Protein AF-A0A969XW16-F1 (afdb_monomer)

Structure (mmCIF, N/CA/C/O backbone):
data_AF-A0A969XW16-F1
#
_entry.id   AF-A0A969XW16-F1
#
loop_
_atom_site.group_PDB
_atom_site.id
_atom_site.type_symbol
_atom_site.label_atom_id
_atom_site.label_alt_id
_atom_site.label_comp_id
_atom_site.label_asym_id
_atom_site.label_entity_id
_atom_site.label_seq_id
_atom_site.pdbx_PDB_ins_code
_atom_site.Cartn_x
_atom_site.Cartn_y
_atom_site.Cartn_z
_atom_site.occupancy
_atom_site.B_iso_or_equiv
_atom_site.auth_seq_id
_atom_site.auth_comp_id
_atom_site.auth_asym_id
_atom_site.auth_atom_id
_atom_site.pdbx_PDB_model_num
ATOM 1 N N . MET A 1 1 ? -3.979 -8.602 1.623 1.00 59.88 1 MET A N 1
ATOM 2 C CA . MET A 1 1 ? -5.378 -8.889 1.253 1.00 59.88 1 MET A CA 1
ATOM 3 C C . MET A 1 1 ? -5.396 -10.094 0.348 1.00 59.88 1 MET A C 1
ATOM 5 O O . MET A 1 1 ? -4.605 -10.148 -0.577 1.00 59.88 1 MET A O 1
ATOM 9 N N . ARG A 1 2 ? -6.265 -11.076 0.564 1.00 63.03 2 ARG A N 1
ATOM 10 C CA . ARG A 1 2 ? -6.333 -12.212 -0.365 1.00 63.03 2 ARG A CA 1
ATOM 11 C C . ARG A 1 2 ? -7.340 -11.895 -1.469 1.00 63.03 2 ARG A C 1
ATOM 13 O O . ARG A 1 2 ? -8.448 -11.460 -1.168 1.00 63.03 2 ARG A O 1
ATOM 20 N N . SER A 1 3 ? -7.005 -12.194 -2.726 1.00 60.75 3 SER A N 1
ATOM 21 C CA . SER A 1 3 ? -7.989 -12.141 -3.821 1.00 60.75 3 SER A CA 1
ATOM 22 C C . SER A 1 3 ? -9.151 -13.111 -3.583 1.00 60.75 3 SER A C 1
ATOM 24 O O . SER A 1 3 ? -10.198 -12.960 -4.189 1.00 60.75 3 SER A O 1
ATOM 26 N N . HIS A 1 4 ? -8.960 -14.141 -2.747 1.00 60.69 4 HIS A N 1
ATOM 27 C CA . HIS A 1 4 ? -10.029 -14.977 -2.193 1.00 60.69 4 HIS A CA 1
ATOM 28 C C . HIS A 1 4 ? -9.790 -15.101 -0.683 1.00 60.69 4 HIS A C 1
ATOM 30 O O . HIS A 1 4 ? -8.766 -15.664 -0.281 1.00 60.69 4 HIS A O 1
ATOM 36 N N . PRO A 1 5 ? -10.670 -14.564 0.168 1.00 67.50 5 PRO A N 1
ATOM 37 C CA . PRO A 1 5 ? -10.445 -14.481 1.607 1.00 67.50 5 PRO A CA 1
ATOM 38 C C . PRO A 1 5 ? -10.870 -15.775 2.326 1.00 67.50 5 PRO A C 1
ATOM 40 O O . PRO A 1 5 ? -11.613 -15.768 3.302 1.00 67.50 5 PRO A O 1
ATOM 43 N N . THR A 1 6 ? -10.375 -16.909 1.826 1.00 70.00 6 THR A N 1
ATOM 44 C CA . THR A 1 6 ? -10.585 -18.251 2.384 1.00 70.00 6 THR A CA 1
ATOM 45 C C . THR A 1 6 ? -9.378 -18.680 3.210 1.00 70.00 6 THR A C 1
ATOM 47 O O . THR A 1 6 ? -8.237 -18.354 2.867 1.00 70.00 6 THR A O 1
ATOM 50 N N . SER A 1 7 ? -9.600 -19.460 4.266 1.00 69.50 7 SER A N 1
ATOM 51 C CA . SER A 1 7 ? -8.556 -19.988 5.148 1.00 69.50 7 SER A CA 1
ATOM 52 C C . SER A 1 7 ? -8.893 -21.413 5.590 1.00 69.50 7 SER A C 1
ATOM 54 O O . SER A 1 7 ? -10.061 -21.730 5.786 1.00 69.50 7 SER A O 1
ATOM 56 N N . ARG A 1 8 ? -7.868 -22.257 5.783 1.00 74.31 8 ARG A N 1
ATOM 57 C CA . ARG A 1 8 ? -8.001 -23.578 6.436 1.00 74.31 8 ARG A CA 1
ATOM 58 C C . ARG A 1 8 ? -8.288 -23.481 7.939 1.00 74.31 8 ARG A C 1
ATOM 60 O O . ARG A 1 8 ? -8.640 -24.469 8.561 1.00 74.31 8 ARG A O 1
ATOM 67 N N . TRP A 1 9 ? -8.062 -22.302 8.507 1.00 71.81 9 TRP A N 1
ATOM 68 C CA . TRP A 1 9 ? -8.322 -21.966 9.900 1.00 71.81 9 TRP A CA 1
ATOM 69 C C . TRP A 1 9 ? -9.561 -21.086 9.944 1.00 71.81 9 TRP A C 1
ATOM 71 O O . TRP A 1 9 ? -9.553 -20.010 9.335 1.00 71.81 9 TRP A O 1
ATOM 81 N N . GLU A 1 10 ? -10.595 -21.553 10.634 1.00 76.88 10 GLU A N 1
ATOM 82 C CA . GLU A 1 10 ? -11.917 -20.927 10.680 1.00 76.88 10 GLU A CA 1
ATOM 83 C C . GLU A 1 10 ? -11.858 -19.477 11.153 1.00 76.88 10 GLU A C 1
ATOM 85 O O . GLU A 1 10 ? -12.411 -18.599 10.501 1.00 76.88 10 GLU A O 1
ATOM 90 N N . GLN A 1 11 ? -11.066 -19.195 12.187 1.00 72.75 11 GLN A N 1
ATOM 91 C CA . GLN A 1 11 ? -10.881 -17.853 12.744 1.00 72.75 11 GLN A CA 1
ATOM 92 C C . GLN A 1 11 ? -10.305 -16.813 11.768 1.00 72.75 11 GLN A C 1
ATOM 94 O O . GLN A 1 11 ? -10.309 -15.623 12.060 1.00 72.75 11 GLN A O 1
ATOM 99 N N . PHE A 1 12 ? -9.775 -17.246 10.620 1.00 73.00 12 PHE A N 1
ATOM 100 C CA . PHE A 1 12 ? -9.233 -16.362 9.584 1.00 73.00 12 PHE A CA 1
ATOM 101 C C . PHE A 1 12 ? -10.028 -16.424 8.273 1.00 73.00 12 PHE A C 1
ATOM 103 O O . PHE A 1 12 ? -9.541 -15.943 7.243 1.00 73.00 12 PHE A O 1
ATOM 110 N N . ARG A 1 13 ? -11.209 -17.056 8.267 1.00 76.62 13 ARG A N 1
ATOM 111 C CA . ARG A 1 13 ? -12.130 -16.995 7.127 1.00 76.62 13 ARG A CA 1
ATOM 112 C C . ARG A 1 13 ? -12.883 -15.663 7.158 1.00 76.62 13 ARG A C 1
ATOM 114 O O . ARG A 1 13 ? -13.141 -15.115 8.227 1.00 76.62 13 ARG A O 1
ATOM 121 N N . ARG A 1 14 ? -13.189 -15.126 5.975 1.00 74.94 14 ARG A N 1
ATOM 122 C CA . ARG A 1 14 ? -13.872 -13.833 5.812 1.00 74.94 14 ARG A CA 1
ATOM 123 C C . ARG A 1 14 ? -15.138 -13.716 6.652 1.00 74.94 14 ARG A C 1
ATOM 125 O O . ARG A 1 14 ? -15.289 -12.732 7.355 1.00 74.94 14 ARG A O 1
ATOM 132 N N . ASP A 1 15 ? -15.999 -14.716 6.566 1.00 78.69 15 ASP A N 1
ATOM 133 C CA . ASP A 1 15 ? -17.282 -14.806 7.256 1.00 78.69 15 ASP A CA 1
ATOM 134 C C . ASP A 1 15 ? -17.137 -14.654 8.776 1.00 78.69 15 ASP A C 1
ATOM 136 O O . ASP A 1 15 ? -17.936 -13.967 9.399 1.00 78.69 15 ASP A O 1
ATOM 140 N N . HIS A 1 16 ? -16.076 -15.201 9.375 1.00 80.81 16 HIS A N 1
ATOM 141 C CA . HIS A 1 16 ? -15.809 -15.026 10.806 1.00 80.81 16 HIS A CA 1
ATOM 142 C C . HIS A 1 16 ? -15.182 -13.662 11.121 1.00 80.81 16 HIS A C 1
ATOM 144 O O . HIS A 1 16 ? -15.531 -13.030 12.114 1.00 80.81 16 HIS A O 1
ATOM 150 N N . LEU A 1 17 ? -14.275 -13.175 10.268 1.00 77.69 17 LEU A N 1
ATOM 151 C CA . LEU A 1 17 ? -13.641 -11.866 10.453 1.00 77.69 17 LEU A CA 1
ATOM 152 C C . LEU A 1 17 ? -14.642 -10.707 10.319 1.00 77.69 17 LEU A C 1
ATOM 154 O O . LEU A 1 17 ? -14.531 -9.734 11.061 1.00 77.69 17 LEU A O 1
ATOM 158 N N . GLU A 1 18 ? -15.622 -10.821 9.419 1.00 78.88 18 GLU A N 1
ATOM 159 C CA . GLU A 1 18 ? -16.720 -9.857 9.255 1.00 78.88 18 GLU A CA 1
ATOM 160 C C . GLU A 1 18 ? -17.627 -9.776 10.489 1.00 78.88 18 GLU A C 1
ATOM 162 O O . GLU A 1 18 ? -18.226 -8.731 10.724 1.00 78.88 18 GLU A O 1
ATOM 167 N N . LEU A 1 19 ? -17.696 -10.842 11.292 1.00 80.62 19 LEU A N 1
ATOM 168 C CA . LEU A 1 19 ? -18.473 -10.880 12.530 1.00 80.62 19 LEU A CA 1
ATOM 169 C C . LEU A 1 19 ? -17.662 -10.388 13.737 1.00 80.62 19 LEU A C 1
ATOM 171 O O . LEU A 1 19 ? -18.124 -9.524 14.474 1.00 80.62 19 LEU A O 1
ATOM 175 N N . TRP A 1 20 ? -16.446 -10.904 13.936 1.00 81.81 20 TRP A N 1
ATOM 176 C CA . TRP A 1 20 ? -15.702 -10.703 15.189 1.00 81.81 20 TRP A CA 1
ATOM 177 C C . TRP A 1 20 ? -14.888 -9.409 15.246 1.00 81.81 20 TRP A C 1
ATOM 179 O O . TRP A 1 20 ? -14.678 -8.860 16.326 1.00 81.81 20 TRP A O 1
ATOM 189 N N . LEU A 1 21 ? -14.389 -8.907 14.111 1.00 75.88 21 LEU A N 1
ATOM 190 C CA . LEU A 1 21 ? -13.594 -7.674 14.123 1.00 75.88 21 LEU A CA 1
ATOM 191 C C . LEU A 1 21 ? -14.426 -6.448 14.539 1.00 75.88 21 LEU A C 1
ATOM 193 O O . LEU A 1 21 ? -13.928 -5.681 15.370 1.00 75.88 21 LEU A O 1
ATOM 197 N N . PRO A 1 22 ? -15.684 -6.279 14.079 1.00 79.62 22 PRO A N 1
ATOM 198 C CA . PRO A 1 22 ? -16.543 -5.207 14.575 1.00 79.62 22 PRO A CA 1
ATOM 199 C C . PRO A 1 22 ? -16.774 -5.251 16.090 1.00 79.62 22 PRO A C 1
ATOM 201 O O . PRO A 1 22 ? -16.782 -4.194 16.719 1.00 79.62 22 PRO A O 1
ATOM 204 N N . GLU A 1 23 ? -16.887 -6.441 16.695 1.00 81.94 23 GLU A N 1
ATOM 205 C CA . GLU A 1 23 ? -17.002 -6.597 18.158 1.00 81.94 23 GLU A CA 1
ATOM 206 C C . GLU A 1 23 ? -15.758 -6.076 18.896 1.00 81.94 23 GLU A C 1
ATOM 208 O O . GLU A 1 23 ? -15.859 -5.537 19.996 1.00 81.94 23 GLU A O 1
ATOM 213 N N . ALA A 1 24 ? -14.586 -6.174 18.266 1.00 77.31 24 ALA A N 1
ATOM 214 C CA . ALA A 1 24 ? -13.326 -5.630 18.768 1.00 77.31 24 ALA A CA 1
ATOM 215 C C . ALA A 1 24 ? -13.081 -4.159 18.364 1.00 77.31 24 ALA A C 1
ATOM 217 O O . ALA A 1 24 ? -11.995 -3.629 18.610 1.00 77.31 24 ALA A O 1
ATOM 218 N N . GLY A 1 25 ? -14.053 -3.493 17.727 1.00 78.69 25 GLY A N 1
ATOM 219 C CA . GLY A 1 25 ? -13.925 -2.112 17.252 1.00 78.69 25 GLY A CA 1
ATOM 220 C C . GLY A 1 25 ? -13.030 -1.945 16.017 1.00 78.69 25 GLY A C 1
ATOM 221 O O . GLY A 1 25 ? -12.592 -0.830 15.729 1.00 78.69 25 GLY A O 1
ATOM 222 N N . VAL A 1 26 ? -12.749 -3.029 15.287 1.00 75.12 26 VAL A N 1
ATOM 223 C CA . VAL A 1 26 ? -11.922 -3.034 14.073 1.00 75.12 26 VAL A CA 1
ATOM 224 C C . VAL A 1 26 ? -12.809 -3.280 12.856 1.00 75.12 26 VAL A C 1
ATOM 226 O O . VAL A 1 26 ? -13.526 -4.273 12.781 1.00 75.12 26 VAL A O 1
ATOM 229 N N . GLU A 1 27 ? -12.755 -2.400 11.858 1.00 75.62 27 GLU A N 1
ATOM 230 C CA . GLU A 1 27 ? -13.496 -2.632 10.617 1.00 75.62 27 GLU A CA 1
ATOM 231 C C . GLU A 1 27 ? -12.761 -3.636 9.720 1.00 75.62 27 GLU A C 1
ATOM 233 O O . GLU A 1 27 ? -11.568 -3.488 9.435 1.00 75.62 27 GLU A O 1
ATOM 238 N N . TYR A 1 28 ? -13.489 -4.657 9.259 1.00 73.81 28 TYR A N 1
ATOM 239 C CA . TYR A 1 28 ? -13.007 -5.571 8.232 1.00 73.81 28 TYR A CA 1
ATOM 240 C C . TYR A 1 28 ? -13.326 -5.030 6.840 1.00 73.81 28 TYR A C 1
ATOM 242 O O . TYR A 1 28 ? -14.479 -4.763 6.515 1.00 73.81 28 TYR A O 1
ATOM 250 N N . VAL A 1 29 ? -12.302 -4.932 5.992 1.00 74.31 29 VAL A N 1
ATOM 251 C CA . VAL A 1 29 ? -12.425 -4.416 4.625 1.00 74.31 29 VAL A CA 1
ATOM 252 C C . VAL A 1 29 ? -11.809 -5.412 3.660 1.00 74.31 29 VAL A C 1
ATOM 254 O O . VAL A 1 29 ? -10.611 -5.710 3.723 1.00 74.31 29 VAL A O 1
ATOM 257 N N . TRP A 1 30 ? -12.617 -5.911 2.728 1.00 75.12 30 TRP A N 1
ATOM 258 C CA . TRP A 1 30 ? -12.134 -6.749 1.639 1.00 75.12 30 TRP A CA 1
ATOM 259 C C . TRP A 1 30 ? -11.997 -5.931 0.352 1.00 75.12 30 TRP A C 1
ATOM 261 O O . TRP A 1 30 ? -12.986 -5.671 -0.322 1.00 75.12 30 TRP A O 1
ATOM 271 N N . ALA A 1 31 ? -10.765 -5.561 -0.013 1.00 77.31 31 ALA A N 1
ATOM 272 C CA . ALA A 1 31 ? -10.464 -4.900 -1.286 1.00 77.31 31 ALA A CA 1
ATOM 273 C C . ALA A 1 31 ? -9.736 -5.872 -2.245 1.00 77.31 31 ALA A C 1
ATOM 275 O O . ALA A 1 31 ? -8.503 -5.959 -2.253 1.00 77.31 31 ALA A O 1
ATOM 276 N N . PRO A 1 32 ? -10.466 -6.649 -3.068 1.00 73.56 32 PRO A N 1
ATOM 277 C CA . PRO A 1 32 ? -9.868 -7.639 -3.969 1.00 73.56 32 PRO A CA 1
ATOM 278 C C . PRO A 1 32 ? -8.904 -7.023 -4.992 1.00 73.56 32 PRO A C 1
ATOM 280 O O . PRO A 1 32 ? -7.965 -7.702 -5.411 1.00 73.56 32 PRO A O 1
ATOM 283 N N . ALA A 1 33 ? -9.086 -5.743 -5.332 1.00 80.00 33 ALA A N 1
ATOM 284 C CA . ALA A 1 33 ? -8.200 -4.973 -6.203 1.00 80.00 33 ALA A CA 1
ATOM 285 C C . ALA A 1 33 ? -6.784 -4.784 -5.627 1.00 80.00 33 ALA A C 1
ATOM 287 O O . ALA A 1 33 ? -5.837 -4.626 -6.388 1.00 80.00 33 ALA A O 1
ATOM 288 N N . LEU A 1 34 ? -6.604 -4.888 -4.305 1.00 83.56 34 LEU A N 1
ATOM 289 C CA . LEU A 1 34 ? -5.284 -4.902 -3.657 1.00 83.56 34 LEU A CA 1
ATOM 290 C C . LEU A 1 34 ? -4.699 -6.327 -3.553 1.00 83.56 34 LEU A C 1
ATOM 292 O O . LEU A 1 34 ? -3.601 -6.542 -3.035 1.00 83.56 34 LEU A O 1
ATOM 296 N N . GLY A 1 35 ? -5.438 -7.335 -4.018 1.00 77.44 35 GLY A N 1
ATOM 297 C CA . GLY A 1 35 ? -5.034 -8.736 -4.053 1.00 77.44 35 GLY A CA 1
ATOM 298 C C . GLY A 1 35 ? -3.910 -9.029 -5.054 1.00 77.44 35 GLY A C 1
ATOM 299 O O . GLY A 1 35 ? -3.639 -8.251 -5.957 1.00 77.44 35 GLY A O 1
ATOM 300 N N . GLY A 1 36 ? -3.250 -10.181 -4.895 1.00 64.38 36 GLY A N 1
ATOM 301 C CA . GLY A 1 36 ? -2.107 -10.589 -5.729 1.00 64.38 36 GLY A CA 1
ATOM 302 C C . GLY A 1 36 ? -2.381 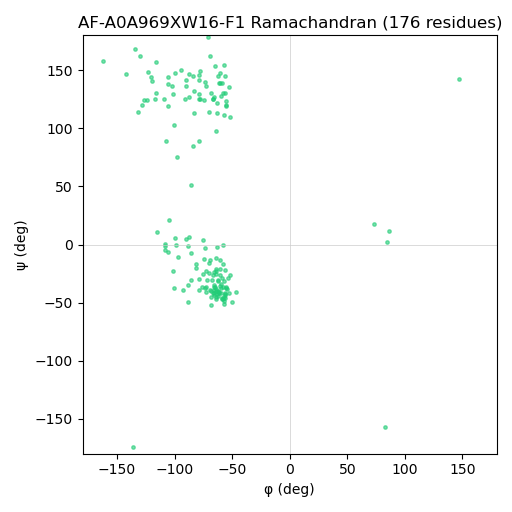-11.689 -6.763 1.00 64.38 36 GLY A C 1
ATOM 303 O O . GLY A 1 36 ? -1.491 -11.999 -7.549 1.00 64.38 36 GLY A O 1
ATOM 304 N N . ARG A 1 37 ? -3.569 -12.320 -6.797 1.00 52.69 37 ARG A N 1
ATOM 305 C CA . ARG A 1 37 ? -3.856 -13.337 -7.828 1.00 52.69 37 ARG A CA 1
ATOM 306 C C . ARG A 1 37 ? -4.308 -12.677 -9.123 1.00 52.69 37 ARG A C 1
ATOM 308 O O . ARG A 1 37 ? -5.423 -12.168 -9.192 1.00 52.69 37 ARG A O 1
ATOM 315 N N . ARG A 1 38 ? -3.485 -12.804 -10.163 1.00 53.78 38 ARG A N 1
ATOM 316 C CA . ARG A 1 38 ? -3.893 -12.601 -11.557 1.00 53.78 38 ARG A CA 1
ATOM 317 C C . ARG A 1 38 ? -4.004 -13.949 -12.269 1.00 53.78 38 ARG A C 1
ATOM 319 O O . ARG A 1 38 ? -3.216 -14.858 -12.010 1.00 53.78 38 ARG A O 1
ATOM 326 N N . ARG A 1 39 ? -4.978 -14.075 -13.177 1.00 43.81 39 ARG A N 1
ATOM 327 C CA . ARG A 1 39 ? -4.874 -15.035 -14.283 1.00 43.81 39 ARG A CA 1
ATOM 328 C C . ARG A 1 39 ? -3.792 -14.461 -15.190 1.00 43.81 39 ARG A C 1
ATOM 330 O O . ARG A 1 39 ? -3.977 -13.367 -15.707 1.00 43.81 39 ARG A O 1
ATOM 337 N N . LEU A 1 40 ? -2.657 -15.138 -15.326 1.00 36.84 40 LEU A N 1
ATOM 338 C CA . LEU A 1 40 ? -1.768 -14.818 -16.438 1.00 36.84 40 LEU A CA 1
ATOM 339 C C . LEU A 1 40 ? -2.559 -15.080 -17.731 1.00 36.84 40 LEU A C 1
ATOM 341 O O . LEU A 1 40 ? -3.290 -16.080 -17.771 1.00 36.84 40 LEU A O 1
ATOM 345 N N . PRO A 1 41 ? -2.463 -14.220 -18.761 1.00 37.34 41 PRO A N 1
ATOM 346 C CA . PRO A 1 41 ? -2.926 -14.608 -20.084 1.00 37.34 41 PRO A CA 1
ATOM 347 C C . PRO A 1 41 ? -2.256 -15.938 -20.441 1.00 37.34 41 PRO A C 1
ATOM 349 O O . PRO A 1 41 ? -1.077 -16.149 -20.149 1.00 37.34 41 PRO A O 1
ATOM 352 N N . TRP A 1 42 ? -3.033 -16.873 -20.986 1.00 35.94 42 TRP A N 1
ATOM 353 C CA . TRP A 1 42 ? -2.505 -18.166 -21.406 1.00 35.94 42 TRP A CA 1
ATOM 354 C C . TRP A 1 42 ? -1.355 -17.926 -22.391 1.00 35.94 42 TRP A C 1
ATOM 356 O O . TRP A 1 42 ? -1.548 -17.296 -23.428 1.00 35.94 42 TRP A O 1
ATOM 366 N N . THR A 1 43 ? -0.159 -18.405 -22.051 1.00 45.31 43 THR A N 1
ATOM 367 C CA . THR A 1 43 ? 0.989 -18.450 -22.956 1.00 45.31 43 THR A CA 1
ATOM 368 C C . THR A 1 43 ? 1.438 -19.903 -23.113 1.00 45.31 43 THR A C 1
ATOM 370 O O . THR A 1 43 ? 1.398 -20.657 -22.135 1.00 45.31 43 THR A O 1
ATOM 373 N N . PRO A 1 44 ? 1.907 -20.319 -24.307 1.00 41.81 44 PRO A N 1
ATOM 374 C CA . PRO A 1 44 ? 2.408 -21.678 -24.536 1.00 41.81 44 PRO A CA 1
ATOM 375 C C . PRO A 1 44 ? 3.553 -22.094 -23.595 1.00 41.81 44 PRO A C 1
ATOM 377 O O . PRO A 1 44 ? 3.774 -23.279 -23.386 1.00 41.81 44 PRO A O 1
ATOM 380 N N . ALA A 1 45 ? 4.263 -21.124 -23.009 1.00 48.22 45 ALA A N 1
ATOM 381 C CA . ALA A 1 45 ? 5.373 -21.336 -22.080 1.00 48.22 45 ALA A CA 1
ATOM 382 C C . ALA A 1 45 ? 4.951 -21.415 -20.594 1.00 48.22 45 ALA A C 1
ATOM 384 O O . ALA A 1 45 ? 5.811 -21.472 -19.717 1.00 48.22 45 ALA A O 1
ATOM 385 N N . SER A 1 46 ? 3.651 -21.384 -20.273 1.00 41.38 46 SER A N 1
ATOM 386 C CA . SER A 1 46 ? 3.194 -21.399 -18.879 1.00 41.38 46 SER A CA 1
ATOM 387 C C . SER A 1 46 ? 3.377 -22.783 -18.226 1.00 41.38 46 SER A C 1
ATOM 389 O O . SER A 1 46 ? 2.969 -23.788 -18.812 1.00 41.38 46 SER A O 1
ATOM 391 N N . PRO A 1 47 ? 3.872 -22.867 -16.973 1.00 43.84 47 PRO A N 1
ATOM 392 C CA . PRO A 1 47 ? 4.087 -24.133 -16.256 1.00 43.84 47 PRO A CA 1
ATOM 393 C C . PRO A 1 47 ? 2.808 -24.953 -15.975 1.00 43.84 47 PRO A C 1
ATOM 395 O O . PRO A 1 47 ? 2.891 -26.050 -15.430 1.00 43.84 47 PRO A O 1
ATOM 398 N N . ARG A 1 48 ? 1.622 -24.449 -16.347 1.00 45.03 48 ARG A N 1
ATOM 399 C CA . ARG A 1 48 ? 0.314 -25.125 -16.231 1.00 45.03 48 ARG A CA 1
ATOM 400 C C . ARG A 1 48 ? -0.233 -25.654 -17.563 1.00 45.03 48 ARG A C 1
ATOM 402 O O . ARG A 1 48 ? -1.434 -25.877 -17.671 1.00 45.03 48 ARG A O 1
ATOM 409 N N . ALA A 1 49 ? 0.611 -25.864 -18.573 1.00 44.59 49 ALA A N 1
ATOM 410 C CA . ALA A 1 49 ? 0.208 -26.323 -19.911 1.00 44.59 49 ALA A CA 1
ATOM 411 C C . ALA A 1 49 ? -0.550 -27.6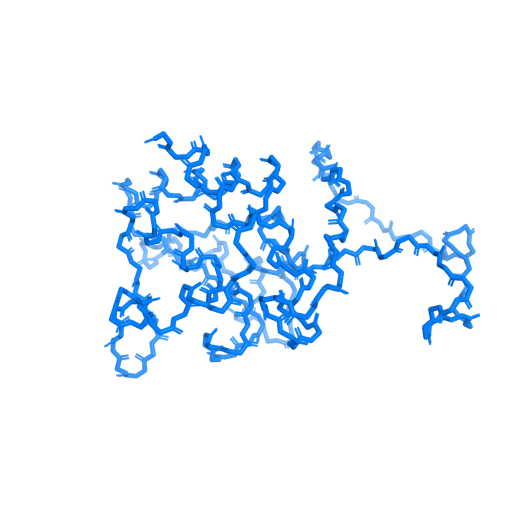79 -19.966 1.00 44.59 49 ALA A C 1
ATOM 413 O O . ALA A 1 49 ? -0.936 -28.103 -21.050 1.00 44.59 49 ALA A O 1
ATOM 414 N N . GLY A 1 50 ? -0.788 -28.345 -18.827 1.00 40.38 50 GLY A N 1
ATOM 415 C CA . GLY A 1 50 ? -1.594 -29.566 -18.704 1.00 40.38 50 GLY A CA 1
ATOM 416 C C . GLY A 1 50 ? -2.959 -29.414 -18.012 1.00 40.38 50 GLY A C 1
ATOM 417 O O . GLY A 1 50 ? -3.667 -30.411 -17.904 1.00 40.38 50 GLY A O 1
ATOM 418 N N . ASP A 1 51 ? -3.348 -28.223 -17.536 1.00 46.09 51 ASP A N 1
ATOM 419 C CA . ASP A 1 51 ? -4.675 -28.021 -16.925 1.00 46.09 51 ASP A CA 1
ATOM 420 C C . ASP A 1 51 ? -5.769 -27.873 -18.014 1.00 46.09 51 ASP A C 1
ATOM 422 O O . ASP A 1 51 ? -5.537 -27.199 -19.024 1.00 46.09 51 ASP A O 1
ATOM 426 N N . PRO A 1 52 ? -6.982 -28.437 -17.819 1.00 42.91 52 PRO A N 1
ATOM 427 C CA . PRO A 1 52 ? -8.080 -28.328 -18.782 1.00 42.91 52 PRO A CA 1
ATOM 428 C C . PRO A 1 52 ? -8.494 -26.868 -19.022 1.00 42.91 52 PRO A C 1
ATOM 430 O O . PRO A 1 52 ? -8.426 -26.014 -18.122 1.00 42.91 52 PRO A O 1
ATOM 433 N N . ARG A 1 53 ? -8.936 -26.568 -20.252 1.00 45.75 53 ARG A N 1
ATOM 434 C CA . ARG A 1 53 ? -9.295 -25.209 -20.686 1.00 45.75 53 ARG A CA 1
ATOM 435 C C . ARG A 1 53 ? -10.383 -24.615 -19.783 1.00 45.75 53 ARG A C 1
ATOM 437 O O . ARG A 1 53 ? -11.201 -25.342 -19.227 1.00 45.75 53 ARG A O 1
ATOM 444 N N . PRO A 1 54 ? -10.480 -23.277 -19.660 1.00 45.34 54 PRO A N 1
ATOM 445 C CA . PRO A 1 54 ? -11.561 -22.639 -18.908 1.00 45.34 54 PRO A CA 1
ATOM 446 C C . PRO A 1 54 ? -12.972 -23.069 -19.331 1.00 45.34 54 PRO A C 1
ATOM 448 O O . PRO A 1 54 ? -13.857 -23.081 -18.484 1.00 45.34 54 PRO A O 1
ATOM 451 N N . SER A 1 55 ? -13.154 -23.446 -20.600 1.00 46.03 55 SER A N 1
ATOM 452 C CA . SER A 1 55 ? -14.395 -23.996 -21.157 1.00 46.03 55 SER A CA 1
ATOM 453 C C . SER A 1 55 ? -14.688 -25.446 -20.751 1.00 46.03 55 SER A C 1
ATOM 455 O O . SER A 1 55 ? -15.785 -25.927 -20.998 1.00 46.03 55 SER A O 1
ATOM 457 N N . GLU A 1 56 ? -13.718 -26.152 -20.166 1.00 43.12 56 GLU A N 1
ATOM 458 C CA . GLU A 1 56 ? -13.762 -27.589 -19.855 1.00 43.12 56 GLU A CA 1
ATOM 459 C C . GLU A 1 56 ? -13.897 -27.859 -18.341 1.00 43.12 56 GLU A C 1
ATOM 461 O O . GLU A 1 56 ? -13.946 -29.012 -17.918 1.00 43.12 56 GLU A O 1
ATOM 466 N N . ARG A 1 57 ? -13.970 -26.814 -17.500 1.00 47.94 57 ARG A N 1
ATOM 467 C CA . ARG A 1 57 ? -14.165 -26.960 -16.047 1.00 47.94 57 ARG A CA 1
ATOM 468 C C . ARG A 1 57 ? -15.652 -26.972 -15.675 1.00 47.94 57 ARG A C 1
ATOM 470 O O . ARG A 1 57 ? -16.406 -26.167 -16.222 1.00 47.94 57 ARG A O 1
ATOM 477 N N . PRO A 1 58 ? -16.077 -27.806 -14.706 1.00 34.53 58 PRO A N 1
ATOM 478 C CA . PRO A 1 58 ? -17.433 -27.740 -14.173 1.00 34.53 58 PRO A CA 1
ATOM 479 C C . PRO A 1 58 ? -17.688 -26.371 -13.519 1.00 34.53 58 PRO A C 1
ATOM 481 O O . PRO A 1 58 ? -16.809 -25.811 -12.863 1.00 34.53 58 PRO A O 1
ATOM 484 N N . ALA A 1 59 ? -18.881 -25.816 -13.738 1.00 34.31 59 ALA A N 1
ATOM 485 C CA . ALA A 1 59 ? -19.271 -24.499 -13.243 1.00 34.31 59 ALA A CA 1
ATOM 486 C C . ALA A 1 59 ? -19.380 -24.482 -11.705 1.00 34.31 59 ALA A C 1
ATOM 488 O O . ALA A 1 59 ? -20.117 -25.277 -11.125 1.00 34.31 59 ALA A O 1
ATOM 489 N N . GLU A 1 60 ? -18.672 -23.560 -11.046 1.00 31.88 60 GLU A N 1
ATOM 490 C CA . GLU A 1 60 ? -18.857 -23.255 -9.620 1.00 31.88 60 GLU A CA 1
ATOM 491 C C . GLU A 1 60 ? -20.105 -22.367 -9.410 1.00 31.88 60 GLU A C 1
ATOM 493 O O . GLU A 1 60 ? -20.431 -21.559 -10.290 1.00 31.88 60 GLU A O 1
ATOM 498 N N . PRO A 1 61 ? -20.809 -22.461 -8.262 1.00 31.02 61 PRO A N 1
ATOM 499 C CA . PRO A 1 61 ? -21.956 -21.604 -7.984 1.00 31.02 61 PRO A CA 1
ATOM 500 C C . PRO A 1 61 ? -21.514 -20.144 -7.822 1.00 31.02 61 PRO A C 1
ATOM 502 O O . PRO A 1 61 ? -20.648 -19.818 -7.011 1.00 31.02 61 PRO A O 1
ATOM 505 N N . GLN A 1 62 ? -22.129 -19.263 -8.609 1.00 32.66 62 GLN A N 1
ATOM 506 C CA . GLN A 1 62 ? -21.843 -17.831 -8.647 1.00 32.66 62 GLN A CA 1
ATOM 507 C C . GLN A 1 62 ? -22.414 -17.128 -7.404 1.00 32.66 62 GLN A C 1
ATOM 509 O O . GLN A 1 62 ? -23.618 -17.185 -7.161 1.00 32.66 62 GLN A O 1
ATOM 514 N N . ALA A 1 63 ? -21.565 -16.422 -6.650 1.00 27.31 63 ALA A N 1
ATOM 515 C CA . ALA A 1 63 ? -21.982 -15.453 -5.634 1.00 27.31 63 ALA A CA 1
ATOM 516 C C . ALA A 1 63 ? -21.739 -14.011 -6.133 1.00 27.31 63 ALA A C 1
ATOM 518 O O . ALA A 1 63 ? -20.723 -13.725 -6.763 1.00 27.31 63 ALA A O 1
ATOM 519 N N . LEU A 1 64 ? -22.724 -13.150 -5.857 1.00 29.86 64 LEU A N 1
ATOM 520 C CA . LEU A 1 64 ? -23.041 -11.833 -6.433 1.00 29.86 64 LEU A CA 1
ATOM 521 C C . LEU A 1 64 ? -22.022 -10.686 -6.209 1.00 29.86 64 LEU A C 1
ATOM 523 O O . LEU A 1 64 ? -21.382 -10.604 -5.164 1.00 29.86 64 LEU A O 1
ATOM 527 N N . GLY A 1 65 ? -22.028 -9.712 -7.139 1.00 26.06 65 GLY A N 1
ATOM 528 C CA . GLY A 1 65 ? -21.549 -8.319 -6.979 1.00 26.06 65 GLY A CA 1
ATOM 529 C C . GLY A 1 65 ? -20.937 -7.733 -8.269 1.00 26.06 65 GLY A C 1
ATOM 530 O O . GLY A 1 65 ? -20.295 -8.493 -8.991 1.00 26.06 65 GLY A O 1
ATOM 531 N N . PRO A 1 66 ? -21.128 -6.434 -8.615 1.00 32.78 66 PRO A N 1
ATOM 532 C CA . PRO A 1 66 ? -20.741 -5.900 -9.921 1.00 32.78 66 PRO A CA 1
ATOM 533 C C . PRO A 1 66 ? -19.225 -6.001 -10.101 1.00 32.78 66 PRO A C 1
ATOM 535 O O . PRO A 1 66 ? -18.436 -5.504 -9.298 1.00 32.78 66 PRO A O 1
ATOM 538 N N . GLY A 1 67 ? -18.838 -6.708 -11.159 1.00 36.28 67 GLY A N 1
ATOM 539 C CA . GLY A 1 67 ? -17.456 -6.989 -11.487 1.00 36.28 67 GLY A CA 1
ATOM 540 C C . GLY A 1 67 ? -16.677 -5.717 -11.789 1.00 36.28 67 GLY A C 1
ATOM 541 O O . GLY A 1 67 ? -16.843 -5.115 -12.843 1.00 36.28 67 GLY A O 1
ATOM 542 N N . VAL A 1 68 ? -15.727 -5.394 -10.918 1.00 34.59 68 VAL A N 1
ATOM 543 C CA . VAL A 1 68 ? -14.455 -4.839 -11.378 1.00 34.59 68 VAL A CA 1
ATOM 544 C C . VAL A 1 68 ? -13.591 -6.036 -11.756 1.00 34.59 68 VAL A C 1
ATOM 546 O O . VAL A 1 68 ? -12.814 -6.565 -10.961 1.00 34.59 68 VAL A O 1
ATOM 549 N N . THR A 1 69 ? -13.755 -6.517 -12.988 1.00 33.66 69 THR A N 1
ATOM 550 C CA . THR A 1 69 ? -12.660 -7.218 -13.656 1.00 33.66 69 THR A CA 1
ATOM 551 C C . THR A 1 69 ? -11.563 -6.179 -13.834 1.00 33.66 69 THR A C 1
ATOM 553 O O . THR A 1 69 ? -11.657 -5.333 -14.718 1.00 33.66 69 THR A O 1
ATOM 556 N N . SER A 1 70 ? -10.584 -6.170 -12.928 1.00 37.94 70 SER A N 1
ATOM 557 C CA . SER A 1 70 ? -9.447 -5.256 -13.019 1.00 37.94 70 SER A CA 1
ATOM 558 C C . SER A 1 70 ? -8.798 -5.456 -14.393 1.00 37.94 70 SER A C 1
ATOM 560 O O . SER A 1 70 ? -8.387 -6.589 -14.673 1.00 37.94 70 SER A O 1
ATOM 562 N N . PRO A 1 71 ? -8.741 -4.426 -15.258 1.00 40.22 71 PRO A N 1
ATOM 563 C CA . PRO A 1 71 ? -8.070 -4.560 -16.533 1.00 40.22 71 PRO A CA 1
ATOM 564 C C . PRO A 1 71 ? -6.595 -4.849 -16.257 1.00 40.22 71 PRO A C 1
ATOM 566 O O . PRO A 1 71 ? -6.024 -4.449 -15.238 1.00 40.22 71 PRO A O 1
ATOM 569 N N . GLU A 1 72 ? -6.044 -5.671 -17.130 1.00 48.97 72 GLU A N 1
ATOM 570 C CA . GLU A 1 72 ? -4.759 -6.338 -17.029 1.00 48.97 72 GLU A CA 1
ATOM 571 C C . GLU A 1 72 ? -3.642 -5.337 -16.713 1.00 48.97 72 GLU A C 1
ATOM 573 O O . GLU A 1 72 ? -3.259 -4.529 -17.555 1.00 48.97 72 GLU A O 1
ATOM 578 N N . ALA A 1 73 ? -3.087 -5.392 -15.498 1.00 47.81 73 ALA A N 1
ATOM 579 C CA . ALA A 1 73 ? -1.803 -4.758 -15.235 1.00 47.81 73 ALA A CA 1
ATOM 580 C C . ALA A 1 73 ? -0.792 -5.364 -16.216 1.00 47.81 73 ALA A C 1
ATOM 582 O O . ALA A 1 73 ? -0.485 -6.560 -16.124 1.00 47.81 73 ALA A O 1
ATOM 583 N N . ARG A 1 74 ? -0.315 -4.564 -17.179 1.00 53.19 74 ARG A N 1
ATOM 584 C CA . ARG A 1 74 ? 0.763 -4.991 -18.072 1.00 53.19 74 ARG A CA 1
ATOM 585 C C . ARG A 1 74 ? 1.949 -5.391 -17.195 1.00 53.19 74 ARG A C 1
ATOM 587 O O . ARG A 1 74 ? 2.315 -4.612 -16.314 1.00 53.19 74 ARG A O 1
ATOM 594 N N . PRO A 1 75 ? 2.559 -6.571 -17.404 1.00 61.88 75 PRO A N 1
ATOM 595 C CA . PRO A 1 75 ? 3.907 -6.764 -16.900 1.00 61.88 75 PRO A CA 1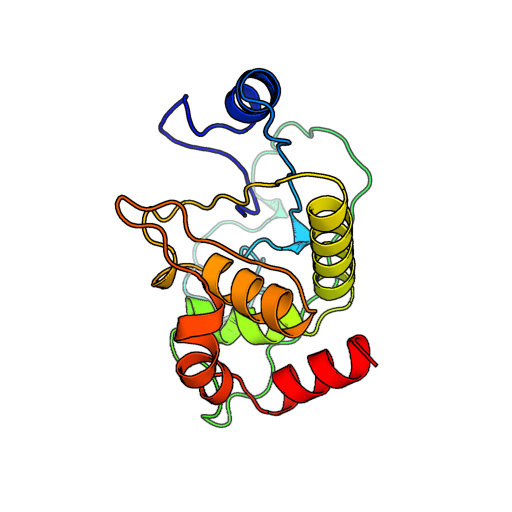
ATOM 596 C C . PRO A 1 75 ? 4.754 -5.630 -17.489 1.00 61.88 75 PRO A C 1
ATOM 598 O O . PRO A 1 75 ? 4.721 -5.401 -18.702 1.00 61.88 75 PRO A O 1
ATOM 601 N N . GLY A 1 76 ? 5.404 -4.851 -16.626 1.00 66.00 76 GLY A N 1
ATOM 602 C CA . GLY A 1 76 ? 6.370 -3.866 -17.090 1.00 66.00 76 GLY A CA 1
ATOM 603 C C . GLY A 1 76 ? 7.632 -4.552 -17.619 1.00 66.00 76 GLY A C 1
ATOM 604 O O . GLY A 1 76 ? 7.696 -5.787 -17.634 1.00 66.00 76 GLY A O 1
ATOM 605 N N . PRO A 1 77 ? 8.601 -3.773 -18.115 1.00 73.44 77 PRO A N 1
ATOM 606 C CA . PRO A 1 77 ? 9.836 -4.314 -18.666 1.00 73.44 77 PRO A CA 1
ATOM 607 C C . PRO A 1 77 ? 10.572 -5.198 -17.649 1.00 73.44 77 PRO A C 1
ATOM 609 O O . PRO A 1 77 ? 10.536 -4.954 -16.444 1.00 73.44 77 PRO A O 1
ATOM 612 N N . ASP A 1 78 ? 11.217 -6.245 -18.161 1.00 73.38 78 ASP A N 1
ATOM 613 C CA . ASP A 1 78 ? 12.221 -7.023 -17.434 1.00 73.38 78 ASP A CA 1
ATOM 614 C C . ASP A 1 78 ? 13.601 -6.511 -17.861 1.00 73.38 78 ASP A C 1
ATOM 616 O O . ASP A 1 78 ? 14.270 -7.086 -18.720 1.00 73.38 78 ASP A O 1
ATOM 620 N N . ASP A 1 79 ? 13.959 -5.337 -17.348 1.00 80.12 79 ASP A N 1
ATOM 621 C CA . ASP A 1 79 ? 15.234 -4.650 -17.588 1.00 80.12 79 ASP A CA 1
ATOM 622 C C . ASP A 1 79 ? 16.240 -4.851 -16.442 1.00 80.12 79 ASP A C 1
ATOM 624 O O . ASP A 1 79 ? 17.345 -4.307 -16.461 1.00 80.12 79 ASP A O 1
ATOM 628 N N . GLY A 1 80 ? 15.885 -5.687 -15.462 1.00 78.06 80 GLY A N 1
ATOM 629 C CA . GLY A 1 80 ? 16.691 -5.964 -14.278 1.00 78.06 80 GLY A CA 1
ATOM 630 C C . GLY A 1 80 ? 16.518 -4.954 -13.141 1.00 78.06 80 GLY A C 1
ATOM 631 O O . GLY A 1 80 ? 17.171 -5.122 -12.104 1.00 78.06 80 GLY A O 1
ATOM 632 N N . GLU A 1 81 ? 15.643 -3.953 -13.286 1.00 82.69 81 GLU A N 1
ATOM 633 C CA . GLU A 1 81 ? 15.352 -2.969 -12.244 1.00 82.69 81 GLU A CA 1
ATOM 634 C C . GLU A 1 81 ? 14.125 -3.343 -11.385 1.00 82.69 81 GLU A C 1
ATOM 636 O O . GLU A 1 81 ? 13.164 -3.987 -11.811 1.00 82.69 81 GLU A O 1
ATOM 641 N N . GLY A 1 82 ? 14.143 -2.920 -10.119 1.00 87.12 82 GLY A N 1
ATOM 642 C CA . GLY A 1 82 ? 13.059 -3.166 -9.168 1.00 87.12 82 GLY A CA 1
ATOM 643 C C . GLY A 1 82 ? 13.088 -4.538 -8.475 1.00 87.12 82 GLY A C 1
ATOM 644 O O . GLY A 1 82 ? 14.137 -5.168 -8.299 1.00 87.12 82 GLY A O 1
ATOM 645 N N . TRP A 1 83 ? 11.921 -4.988 -8.000 1.00 85.62 83 TRP A N 1
ATOM 646 C CA . TRP A 1 83 ? 11.796 -6.241 -7.250 1.00 85.62 83 TRP A CA 1
ATOM 647 C C . TRP A 1 83 ? 12.066 -7.433 -8.167 1.00 85.62 83 TRP A C 1
ATOM 649 O O . TRP A 1 83 ? 11.448 -7.548 -9.219 1.00 85.62 83 TRP A O 1
ATOM 659 N N . ARG A 1 84 ? 12.940 -8.354 -7.741 1.00 78.69 84 ARG A N 1
ATOM 660 C CA . ARG A 1 84 ? 13.355 -9.514 -8.555 1.00 78.69 84 ARG A CA 1
ATOM 661 C C . ARG A 1 84 ? 12.664 -10.810 -8.155 1.00 78.69 84 ARG A C 1
ATOM 663 O O . ARG A 1 84 ? 12.575 -11.747 -8.939 1.00 78.69 84 ARG A O 1
ATOM 670 N N . GLU A 1 85 ? 12.180 -10.888 -6.923 1.00 82.38 85 GLU A N 1
ATOM 671 C CA . GLU A 1 85 ? 11.445 -12.045 -6.438 1.00 82.38 85 GLU A CA 1
ATOM 672 C C . GLU A 1 85 ? 10.115 -12.179 -7.196 1.00 82.38 85 GLU A C 1
ATOM 674 O O . GLU A 1 85 ? 9.324 -11.239 -7.208 1.00 82.38 85 GLU A O 1
ATOM 679 N N . GLU A 1 86 ? 9.843 -13.353 -7.781 1.00 64.25 86 GLU A N 1
ATOM 680 C CA . GLU A 1 86 ? 8.706 -13.618 -8.690 1.00 64.25 86 GLU A CA 1
ATOM 681 C C . GLU A 1 86 ? 7.358 -13.068 -8.174 1.00 64.25 86 GLU A C 1
ATOM 683 O O . GLU A 1 86 ? 6.589 -12.459 -8.919 1.00 64.25 86 GLU A O 1
ATOM 688 N N . GLY A 1 87 ? 7.092 -13.207 -6.869 1.00 69.69 87 GLY A N 1
ATOM 689 C CA . GLY A 1 87 ? 5.864 -12.712 -6.235 1.00 69.69 87 GLY A CA 1
ATOM 690 C C . GLY A 1 87 ? 5.771 -11.186 -6.067 1.00 69.69 87 GLY A C 1
ATOM 691 O O . GLY A 1 87 ? 4.664 -10.662 -5.955 1.00 69.69 87 GLY A O 1
ATOM 692 N N . PHE A 1 88 ? 6.898 -10.473 -6.054 1.00 81.94 88 PHE A N 1
ATOM 693 C CA . PHE A 1 88 ? 6.984 -9.016 -5.879 1.00 81.94 88 PHE A CA 1
ATOM 694 C C . PHE A 1 88 ? 7.179 -8.293 -7.221 1.00 81.94 88 PHE A C 1
ATOM 696 O O . PHE A 1 88 ? 6.557 -7.254 -7.448 1.00 81.94 88 PHE A O 1
ATOM 703 N N . ALA A 1 89 ? 7.953 -8.881 -8.139 1.00 82.38 89 ALA A N 1
ATOM 704 C CA . ALA A 1 89 ? 8.242 -8.347 -9.473 1.00 82.38 89 ALA A CA 1
ATOM 705 C C . ALA A 1 89 ? 6.967 -8.080 -10.288 1.00 82.38 89 ALA A C 1
ATOM 707 O O . ALA A 1 89 ? 6.775 -7.007 -10.853 1.00 82.38 89 ALA A O 1
ATOM 708 N N . GLY A 1 90 ? 6.032 -9.034 -10.299 1.00 82.12 90 GLY A N 1
ATOM 709 C CA . GLY A 1 90 ? 4.741 -8.834 -10.958 1.00 82.12 90 GLY A CA 1
ATOM 710 C C . GLY A 1 90 ? 3.825 -7.869 -10.199 1.00 82.12 90 GLY A C 1
ATOM 711 O O . GLY A 1 90 ? 2.995 -7.189 -10.812 1.00 82.12 90 GLY A O 1
ATOM 712 N N . TYR A 1 91 ? 3.945 -7.818 -8.872 1.00 85.62 91 TYR A N 1
ATOM 713 C CA . TYR A 1 91 ? 3.061 -7.013 -8.036 1.00 85.62 91 TYR A CA 1
ATOM 714 C C . TYR A 1 91 ? 3.404 -5.524 -8.096 1.00 85.62 91 TYR A C 1
ATOM 716 O O . TYR A 1 91 ? 2.477 -4.731 -8.161 1.00 85.62 91 TYR A O 1
ATOM 724 N N . GLN A 1 92 ? 4.675 -5.117 -8.182 1.00 90.50 92 GLN A N 1
ATOM 725 C CA . GLN A 1 92 ? 5.020 -3.689 -8.319 1.00 90.50 92 GLN A CA 1
ATOM 726 C C . GLN A 1 92 ? 4.332 -3.029 -9.530 1.00 90.50 92 GLN A C 1
ATOM 728 O O . GLN A 1 92 ? 3.835 -1.915 -9.422 1.00 90.50 92 GLN A O 1
ATOM 733 N N . TRP A 1 93 ? 4.185 -3.754 -10.643 1.00 88.50 93 TRP A N 1
ATOM 734 C CA . TRP A 1 93 ? 3.460 -3.282 -11.829 1.00 88.50 93 TRP A CA 1
ATOM 735 C C . TRP A 1 93 ? 1.941 -3.297 -11.661 1.00 88.50 93 TRP A C 1
ATOM 737 O O . TRP A 1 93 ? 1.232 -2.528 -12.294 1.00 88.50 93 TRP A O 1
ATOM 747 N N . HIS A 1 94 ? 1.413 -4.147 -10.775 1.00 86.50 94 HIS A N 1
ATOM 748 C CA . HIS A 1 94 ? 0.011 -4.043 -10.358 1.00 86.50 94 HIS A CA 1
ATOM 749 C C . HIS A 1 94 ? -0.279 -2.687 -9.719 1.00 86.50 94 HIS A C 1
ATOM 751 O O . HIS A 1 94 ? -1.347 -2.117 -9.914 1.00 86.50 94 HIS A O 1
ATOM 757 N N . MET A 1 95 ? 0.693 -2.184 -8.957 1.00 90.94 95 MET A N 1
ATOM 758 C CA . MET A 1 95 ? 0.548 -0.990 -8.134 1.00 90.94 95 MET A CA 1
ATOM 759 C C . MET A 1 95 ? 0.534 0.314 -8.932 1.00 90.94 95 MET A C 1
ATOM 761 O O . MET A 1 95 ? 0.359 1.374 -8.342 1.00 90.94 95 MET A O 1
ATOM 765 N N . THR A 1 96 ? 0.720 0.248 -10.250 1.00 91.19 96 THR A N 1
ATOM 766 C CA . THR A 1 96 ? 0.563 1.390 -11.160 1.00 91.19 96 THR A CA 1
ATOM 767 C C . THR A 1 96 ? -0.814 1.414 -11.825 1.00 91.19 96 THR A C 1
ATOM 769 O O . THR A 1 96 ? -1.175 2.401 -12.458 1.00 91.19 96 THR A O 1
ATOM 772 N N . GLY A 1 97 ? -1.599 0.338 -11.696 1.00 87.69 97 GLY A N 1
ATOM 773 C CA . GLY A 1 97 ? -2.918 0.241 -12.306 1.00 87.69 97 GLY A CA 1
ATOM 774 C C . GLY A 1 97 ? -3.954 1.101 -11.584 1.00 87.69 97 GLY A C 1
ATOM 775 O O . GLY A 1 97 ? -4.029 1.097 -10.356 1.00 87.69 97 GLY A O 1
ATOM 776 N N . GLU A 1 98 ? -4.832 1.757 -12.345 1.00 86.00 98 GLU A N 1
ATOM 777 C CA . GLU A 1 98 ? -5.892 2.622 -11.799 1.00 86.00 98 GLU A CA 1
ATOM 778 C C . GLU A 1 98 ? -6.776 1.912 -10.764 1.00 86.00 98 GLU A C 1
ATOM 780 O O . GLU A 1 98 ? -7.173 2.503 -9.762 1.00 86.00 98 GLU A O 1
ATOM 785 N N . GLY A 1 99 ? -7.080 0.628 -10.987 1.00 84.94 99 GLY A N 1
ATOM 786 C CA . GL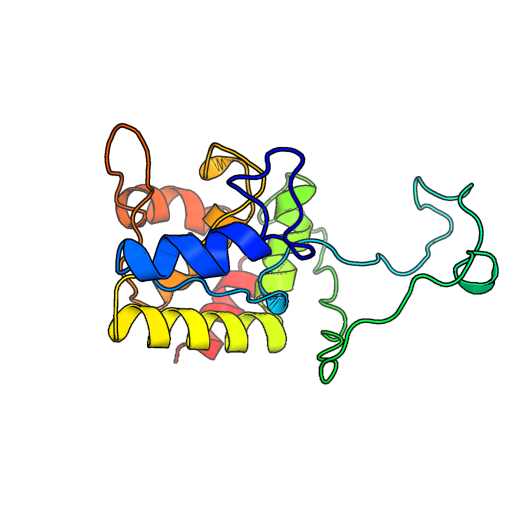Y A 1 99 ? -7.873 -0.173 -10.053 1.00 84.94 99 GLY A CA 1
ATOM 787 C C . GLY A 1 99 ? -7.173 -0.388 -8.710 1.00 84.94 99 GLY A C 1
ATOM 788 O O . GLY A 1 99 ? -7.829 -0.365 -7.671 1.00 84.94 99 GLY A O 1
ATOM 789 N N . PHE A 1 100 ? -5.848 -0.562 -8.720 1.00 89.44 100 PHE A N 1
ATOM 790 C CA . PHE A 1 100 ? -5.063 -0.638 -7.492 1.00 89.44 100 PHE A CA 1
ATOM 791 C C . PHE A 1 100 ? -5.036 0.718 -6.787 1.00 89.44 100 PHE A C 1
ATOM 793 O O . PHE A 1 100 ? -5.379 0.783 -5.610 1.00 89.44 100 PHE A O 1
ATOM 800 N N . LEU A 1 101 ? -4.663 1.780 -7.509 1.00 91.12 101 LEU A N 1
ATOM 801 C CA . LEU A 1 101 ? -4.497 3.125 -6.950 1.00 91.12 101 LEU A CA 1
ATOM 802 C C . LEU A 1 101 ? -5.794 3.620 -6.299 1.00 91.12 101 LEU A C 1
ATOM 804 O O . LEU A 1 101 ? -5.792 4.000 -5.131 1.00 91.12 101 LEU A O 1
ATOM 808 N N . ARG A 1 102 ? -6.932 3.470 -6.989 1.00 89.62 102 ARG A N 1
ATOM 809 C CA . ARG A 1 102 ? -8.260 3.795 -6.444 1.00 89.62 102 ARG A CA 1
ATOM 810 C C . ARG A 1 102 ? -8.564 3.031 -5.154 1.00 89.62 102 ARG A C 1
ATOM 812 O O . ARG A 1 102 ? -8.982 3.627 -4.169 1.00 89.62 102 ARG A O 1
ATOM 819 N N . ALA A 1 103 ? -8.341 1.718 -5.148 1.00 89.12 103 ALA A N 1
ATOM 820 C CA . ALA A 1 103 ? -8.608 0.895 -3.971 1.00 89.12 103 ALA A CA 1
ATOM 821 C C . ALA A 1 103 ? -7.657 1.217 -2.804 1.00 89.12 103 ALA A C 1
ATOM 823 O O . ALA A 1 103 ? -8.028 1.074 -1.639 1.00 89.12 103 ALA A O 1
ATOM 824 N N . ALA A 1 104 ? -6.428 1.640 -3.100 1.00 90.75 104 ALA A N 1
ATOM 825 C CA . ALA A 1 104 ? -5.455 2.039 -2.095 1.00 90.75 104 ALA A CA 1
ATOM 826 C C . ALA A 1 104 ? -5.810 3.404 -1.482 1.00 90.75 104 ALA A C 1
ATOM 828 O O . ALA A 1 104 ? -5.703 3.565 -0.266 1.00 90.75 104 ALA A O 1
ATOM 829 N N . ASP A 1 105 ? -6.324 4.340 -2.281 1.00 89.38 105 ASP A N 1
ATOM 830 C CA . ASP A 1 105 ? -6.847 5.619 -1.792 1.00 89.38 105 ASP A CA 1
ATOM 831 C C . ASP A 1 105 ? -8.088 5.434 -0.917 1.00 89.38 105 ASP A C 1
ATOM 833 O O . ASP A 1 105 ? -8.186 6.040 0.150 1.00 89.38 105 ASP A O 1
ATOM 837 N N . GLU A 1 106 ? -9.023 4.572 -1.326 1.00 88.38 106 GLU A N 1
ATOM 838 C CA . GLU A 1 106 ? -10.192 4.208 -0.513 1.00 88.38 106 GLU A CA 1
ATOM 839 C C . GLU A 1 106 ? -9.761 3.652 0.851 1.00 88.38 106 GLU A C 1
ATOM 841 O O . GLU A 1 106 ? -10.297 4.041 1.894 1.00 88.38 106 GLU A O 1
ATOM 846 N N . LEU A 1 107 ? -8.741 2.789 0.858 1.00 88.88 107 LEU A N 1
ATOM 847 C CA . LEU A 1 107 ? -8.174 2.231 2.081 1.00 88.88 107 LEU A CA 1
ATOM 848 C C . LEU A 1 107 ? -7.534 3.318 2.961 1.00 88.88 107 LEU A C 1
ATOM 850 O O . LEU A 1 107 ? -7.778 3.347 4.170 1.00 88.88 107 LEU A O 1
ATOM 854 N N . ALA A 1 108 ? -6.758 4.230 2.371 1.00 87.75 108 ALA A N 1
ATOM 855 C CA . ALA A 1 108 ? -6.146 5.348 3.086 1.00 87.75 108 ALA A CA 1
ATOM 856 C C . ALA A 1 108 ? -7.207 6.284 3.696 1.00 87.75 108 ALA A C 1
ATOM 858 O O . ALA A 1 108 ? -7.118 6.653 4.870 1.00 87.75 108 ALA A O 1
ATOM 859 N N . GLN A 1 109 ? -8.256 6.621 2.941 1.00 86.31 109 GLN A N 1
ATOM 860 C CA . GLN A 1 109 ? -9.373 7.443 3.420 1.00 86.31 109 GLN A CA 1
ATOM 861 C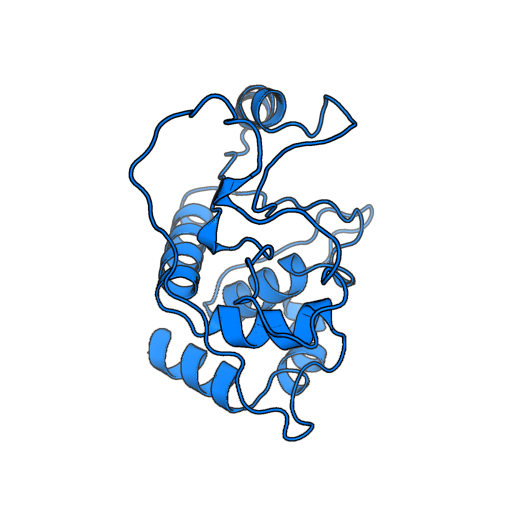 C . GLN A 1 109 ? -10.122 6.780 4.576 1.00 86.31 109 GLN A C 1
ATOM 863 O O . GLN A 1 109 ? -10.485 7.450 5.547 1.00 86.31 109 GLN A O 1
ATOM 868 N N . LEU A 1 110 ? -10.339 5.468 4.503 1.00 85.50 110 LEU A N 1
ATOM 869 C CA . LEU A 1 110 ? -10.993 4.739 5.578 1.00 85.50 110 LEU A CA 1
ATOM 870 C C . LEU A 1 110 ? -10.136 4.714 6.851 1.00 85.50 110 LEU A C 1
ATOM 872 O O . LEU A 1 110 ? -10.660 4.973 7.936 1.00 85.50 110 LEU A O 1
ATOM 876 N N . GLY A 1 111 ? -8.821 4.514 6.706 1.00 85.38 111 GLY A N 1
ATOM 877 C CA . GLY A 1 111 ? -7.860 4.570 7.811 1.00 85.38 111 GLY A CA 1
ATOM 878 C C . GLY A 1 111 ? -7.831 5.921 8.536 1.00 85.38 111 GLY A C 1
ATOM 879 O O . GLY A 1 111 ? -7.609 5.968 9.744 1.00 85.38 111 GLY A O 1
ATOM 880 N N . ARG A 1 112 ? -8.144 7.024 7.840 1.00 85.31 112 ARG A N 1
ATOM 881 C CA . ARG A 1 112 ? -8.291 8.355 8.465 1.00 85.31 112 ARG A CA 1
ATOM 882 C C . ARG A 1 112 ? -9.531 8.485 9.349 1.00 85.31 112 ARG A C 1
ATOM 884 O O . ARG A 1 112 ? -9.564 9.351 10.218 1.00 85.31 112 ARG A O 1
ATOM 891 N N . ARG A 1 113 ? -10.570 7.680 9.112 1.00 85.69 113 ARG A N 1
ATOM 892 C CA . ARG A 1 113 ? -11.832 7.737 9.870 1.00 85.69 113 ARG A CA 1
ATOM 893 C C . ARG A 1 113 ? -11.794 6.855 11.109 1.00 85.69 113 ARG A C 1
ATOM 895 O O . ARG A 1 113 ? -12.442 7.180 12.101 1.00 85.69 113 ARG A O 1
ATOM 902 N N . ARG A 1 114 ? -11.103 5.718 11.024 1.00 82.12 114 ARG A N 1
ATOM 903 C CA . ARG A 1 114 ? -10.956 4.746 12.110 1.00 82.12 114 ARG A CA 1
ATOM 904 C C . ARG A 1 114 ? -9.783 3.800 11.841 1.00 82.12 114 ARG A C 1
ATOM 906 O O . ARG A 1 114 ? -9.436 3.600 10.679 1.00 82.12 114 ARG A O 1
ATOM 913 N N . PRO A 1 115 ? -9.219 3.160 12.879 1.00 82.00 115 PRO A N 1
ATOM 914 C CA . PRO A 1 115 ? -8.228 2.111 12.689 1.00 82.00 115 PRO A CA 1
ATOM 915 C C . PRO A 1 115 ? -8.790 0.967 11.839 1.00 82.00 115 PRO A C 1
ATOM 917 O O . PRO A 1 115 ? -9.867 0.438 12.116 1.00 82.00 115 PRO A O 1
ATOM 920 N N . ILE A 1 116 ? -8.032 0.571 10.822 1.00 82.31 116 ILE A N 1
ATOM 921 C CA . ILE A 1 116 ? -8.353 -0.556 9.946 1.00 82.31 116 ILE A CA 1
ATOM 922 C C . ILE A 1 116 ? -7.217 -1.571 9.962 1.00 82.31 116 ILE A C 1
ATOM 924 O O . ILE A 1 116 ? -6.045 -1.214 10.089 1.00 82.31 116 ILE A O 1
ATOM 928 N N . ALA A 1 117 ? -7.558 -2.846 9.794 1.00 79.88 117 ALA A N 1
ATOM 929 C CA . ALA A 1 117 ? -6.577 -3.916 9.691 1.00 79.88 117 ALA A CA 1
ATOM 930 C C . ALA A 1 117 ? -6.658 -4.589 8.317 1.00 79.88 117 ALA A C 1
ATOM 932 O O . ALA A 1 117 ? -7.703 -5.102 7.919 1.00 79.88 117 ALA A O 1
ATOM 933 N N . ILE A 1 118 ? -5.525 -4.655 7.610 1.00 79.19 118 ILE A N 1
ATOM 934 C CA . ILE A 1 118 ? -5.396 -5.452 6.385 1.00 79.19 118 ILE A CA 1
ATOM 935 C C . ILE A 1 118 ? -4.676 -6.774 6.666 1.00 79.19 118 ILE A C 1
ATOM 937 O O . ILE A 1 118 ? -3.583 -6.818 7.231 1.00 79.19 118 ILE A O 1
ATOM 941 N N . MET A 1 119 ? -5.268 -7.887 6.228 1.00 74.06 119 MET A N 1
ATOM 942 C CA . MET A 1 119 ? -4.736 -9.235 6.481 1.00 74.06 119 MET A CA 1
ATOM 943 C C . MET A 1 119 ? -4.321 -9.960 5.193 1.00 74.06 119 MET A C 1
ATOM 945 O O . MET A 1 119 ? -4.782 -9.645 4.091 1.00 74.06 119 MET A O 1
ATOM 949 N N . CYS A 1 120 ? -3.421 -10.941 5.312 1.00 73.69 120 CYS A N 1
ATOM 950 C CA . CYS A 1 120 ? -2.978 -11.807 4.212 1.00 73.69 120 CYS A CA 1
ATOM 951 C C . CYS A 1 120 ? -2.904 -13.287 4.639 1.00 73.69 120 CYS A C 1
ATOM 953 O O . CYS A 1 120 ? -3.378 -13.643 5.717 1.00 73.69 120 CYS A O 1
ATOM 955 N N . ALA A 1 121 ? -2.404 -14.169 3.768 1.00 68.19 121 ALA A N 1
ATOM 956 C CA . ALA A 1 121 ? -2.161 -15.580 4.080 1.00 68.19 121 ALA A CA 1
ATOM 957 C C . ALA A 1 121 ? -0.879 -15.813 4.868 1.00 68.19 121 ALA A C 1
ATOM 959 O O . ALA A 1 121 ? -0.811 -16.718 5.697 1.00 68.19 121 ALA A O 1
ATOM 960 N N . GLU A 1 122 ? 0.103 -14.954 4.658 1.00 74.38 122 GLU A N 1
ATOM 961 C CA . GLU A 1 122 ? 1.402 -15.047 5.287 1.00 74.38 122 GLU A CA 1
ATOM 962 C C . GLU A 1 122 ? 1.361 -14.431 6.690 1.00 74.38 122 GLU A C 1
ATOM 964 O O . GLU A 1 122 ? 0.877 -13.312 6.890 1.00 74.38 122 GLU A O 1
ATOM 969 N N . GLY A 1 123 ? 1.909 -15.156 7.670 1.00 69.69 123 GLY A N 1
ATOM 970 C CA . GLY A 1 123 ? 1.995 -14.679 9.054 1.00 69.69 123 GLY A CA 1
ATOM 971 C C . GLY A 1 123 ? 2.912 -13.462 9.207 1.00 69.69 123 GLY A C 1
ATOM 972 O O . GLY A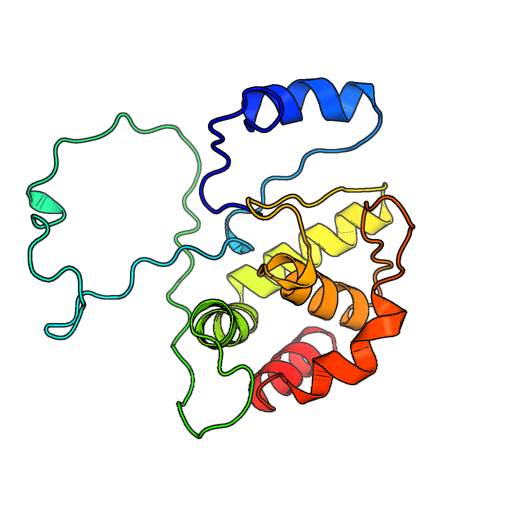 1 123 ? 2.607 -12.544 9.966 1.00 69.69 123 GLY A O 1
ATOM 973 N N . VAL A 1 124 ? 3.993 -13.390 8.426 1.00 79.12 124 VAL A N 1
ATOM 974 C CA . VAL A 1 124 ? 4.983 -12.301 8.478 1.00 79.12 124 VAL A CA 1
ATOM 975 C C . VAL A 1 124 ? 4.790 -11.309 7.334 1.00 79.12 124 VAL A C 1
ATOM 977 O O . VAL A 1 124 ? 4.523 -11.698 6.200 1.00 79.12 124 VAL A O 1
ATOM 980 N N . TRP A 1 125 ? 4.867 -10.008 7.628 1.00 82.44 125 TRP A N 1
ATOM 981 C CA . TRP A 1 125 ? 4.517 -8.961 6.660 1.00 82.44 125 TRP A CA 1
ATOM 982 C C . TRP A 1 125 ? 5.543 -8.797 5.539 1.00 82.44 125 TRP A C 1
ATOM 984 O O . TRP A 1 125 ? 5.144 -8.608 4.396 1.00 82.44 125 TRP A O 1
ATOM 994 N N . TRP A 1 126 ? 6.835 -8.954 5.831 1.00 82.38 126 TRP A N 1
ATOM 995 C CA . TRP A 1 126 ? 7.923 -8.743 4.868 1.00 82.38 126 TRP A CA 1
ATOM 996 C C . TRP A 1 126 ? 7.991 -9.794 3.752 1.00 82.38 126 TRP A C 1
ATOM 998 O O . TRP A 1 126 ? 8.691 -9.588 2.768 1.00 82.38 126 TRP A O 1
ATOM 1008 N N . ARG A 1 127 ? 7.277 -10.921 3.884 1.00 82.81 127 ARG A N 1
ATOM 1009 C CA . ARG A 1 127 ? 7.237 -11.989 2.865 1.00 82.81 127 ARG A CA 1
ATOM 1010 C C . ARG A 1 127 ? 6.009 -11.937 1.969 1.00 82.81 127 ARG A C 1
ATOM 1012 O O . ARG A 1 127 ? 5.873 -12.796 1.105 1.00 82.81 127 ARG A O 1
ATOM 1019 N N . CYS A 1 128 ? 5.110 -10.981 2.176 1.00 82.56 128 CYS A N 1
ATOM 1020 C CA . CYS A 1 128 ? 3.907 -10.882 1.369 1.00 82.56 128 CYS A CA 1
ATOM 1021 C C . CYS A 1 128 ? 3.692 -9.483 0.821 1.00 82.56 128 CYS A C 1
ATOM 1023 O O . CYS A 1 128 ? 4.208 -8.484 1.322 1.00 82.56 128 CYS A O 1
ATOM 1025 N N . HIS A 1 129 ? 2.846 -9.428 -0.196 1.00 85.31 129 HIS A N 1
ATOM 1026 C CA . HIS A 1 129 ? 2.466 -8.213 -0.900 1.00 85.31 129 HIS A CA 1
ATOM 1027 C C . HIS A 1 129 ? 1.845 -7.118 -0.009 1.00 85.31 129 HIS A C 1
ATOM 1029 O O . HIS A 1 129 ? 1.827 -5.956 -0.394 1.00 85.31 129 HIS A O 1
ATOM 1035 N N . ARG A 1 130 ? 1.391 -7.438 1.219 1.00 89.06 130 ARG A N 1
ATOM 1036 C CA . ARG A 1 130 ? 0.881 -6.420 2.155 1.00 89.06 130 ARG A CA 1
ATOM 1037 C C . ARG A 1 130 ? 1.977 -5.457 2.609 1.00 89.06 130 ARG A C 1
ATOM 1039 O O . ARG A 1 130 ? 1.651 -4.347 2.996 1.00 89.06 130 ARG A O 1
ATOM 1046 N N . SER A 1 131 ? 3.245 -5.878 2.549 1.00 91.38 131 SER A N 1
ATOM 1047 C CA . SER A 1 131 ? 4.380 -4.972 2.734 1.00 91.38 131 SER A CA 1
ATOM 1048 C C . SER A 1 131 ? 4.436 -3.912 1.640 1.00 91.38 131 SER A C 1
ATOM 1050 O O . SER A 1 131 ? 4.685 -2.761 1.944 1.00 91.38 131 SER A O 1
ATOM 1052 N N . MET A 1 132 ? 4.118 -4.275 0.397 1.00 93.50 132 MET A N 1
ATOM 1053 C CA . MET A 1 132 ? 4.103 -3.332 -0.717 1.00 93.50 132 MET A CA 1
ATOM 1054 C C . MET A 1 132 ? 2.910 -2.379 -0.649 1.00 93.50 1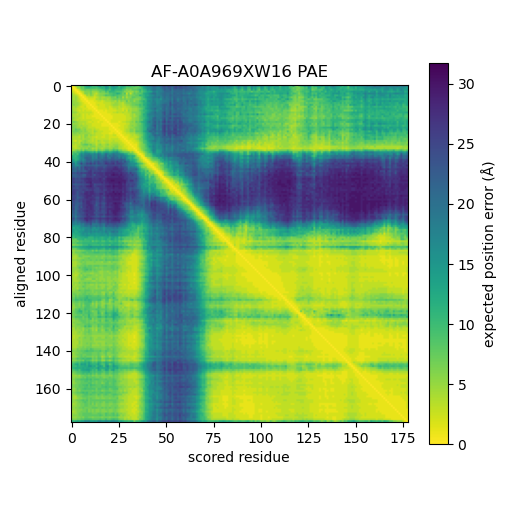32 MET A C 1
ATOM 1056 O O . MET A 1 132 ? 3.062 -1.183 -0.855 1.00 93.50 132 MET A O 1
ATOM 1060 N N . ILE A 1 133 ? 1.726 -2.882 -0.276 1.00 93.31 133 ILE A N 1
ATOM 1061 C CA . ILE A 1 133 ? 0.569 -2.019 0.022 1.00 93.31 133 ILE A CA 1
ATOM 1062 C C . ILE A 1 133 ? 0.932 -1.016 1.124 1.00 93.31 133 ILE A C 1
ATOM 1064 O O . ILE A 1 133 ? 0.623 0.163 1.006 1.00 93.31 133 ILE A O 1
ATOM 1068 N N . ALA A 1 134 ? 1.596 -1.481 2.186 1.00 94.00 134 ALA A N 1
ATOM 1069 C CA . ALA A 1 134 ? 2.044 -0.622 3.271 1.00 94.00 134 ALA A CA 1
ATOM 1070 C C . ALA A 1 134 ? 3.063 0.429 2.792 1.00 94.00 134 ALA A C 1
ATOM 1072 O O . ALA A 1 134 ? 2.935 1.580 3.201 1.00 94.00 134 ALA A O 1
ATOM 1073 N N . ASP A 1 135 ? 3.994 0.075 1.895 1.00 95.81 135 ASP A N 1
ATOM 1074 C CA . ASP A 1 135 ? 4.936 1.035 1.300 1.00 95.81 135 ASP A CA 1
ATOM 1075 C C . ASP A 1 135 ? 4.168 2.180 0.612 1.00 95.81 135 ASP A C 1
ATOM 1077 O O . ASP A 1 135 ? 4.402 3.348 0.921 1.00 95.81 135 ASP A O 1
ATOM 1081 N N . TYR A 1 136 ? 3.199 1.851 -0.258 1.00 95.50 136 TYR A N 1
ATOM 1082 C CA . TYR A 1 136 ? 2.358 2.850 -0.935 1.00 95.50 136 TYR A CA 1
ATOM 1083 C C . TYR A 1 136 ? 1.582 3.718 0.060 1.00 95.50 136 TYR A C 1
ATOM 1085 O O . TYR A 1 136 ? 1.578 4.937 -0.063 1.00 95.50 136 TYR A O 1
ATOM 1093 N N . LEU A 1 137 ? 0.940 3.108 1.061 1.00 94.62 137 LEU A N 1
ATOM 1094 C CA . LEU A 1 137 ? 0.131 3.837 2.040 1.00 94.62 137 LEU A CA 1
ATOM 1095 C C . LEU A 1 137 ? 0.964 4.847 2.837 1.00 94.62 137 LEU A C 1
ATOM 1097 O O . LEU A 1 137 ? 0.499 5.962 3.058 1.00 94.62 137 LEU A O 1
ATOM 1101 N N . VAL A 1 138 ? 2.189 4.489 3.233 1.00 95.25 138 VAL A N 1
ATOM 1102 C CA . VAL A 1 138 ? 3.084 5.430 3.925 1.00 95.25 138 VAL A CA 1
ATOM 1103 C C . VAL A 1 138 ? 3.533 6.549 2.983 1.00 95.25 138 VAL A C 1
ATOM 1105 O O . VAL A 1 138 ? 3.550 7.707 3.393 1.00 95.25 138 VAL A O 1
ATOM 1108 N N . VAL A 1 139 ? 3.830 6.246 1.713 1.00 95.06 139 VAL A N 1
ATOM 1109 C CA . VAL A 1 139 ? 4.119 7.276 0.694 1.00 95.06 139 VAL A CA 1
ATOM 1110 C C . VAL A 1 139 ? 2.919 8.211 0.487 1.00 95.06 139 VAL A C 1
ATOM 1112 O O . VAL A 1 139 ? 3.106 9.415 0.338 1.00 95.06 139 VAL A O 1
ATOM 1115 N N . ALA A 1 140 ? 1.695 7.685 0.564 1.00 92.62 140 ALA A N 1
ATOM 1116 C CA . ALA A 1 140 ? 0.445 8.445 0.524 1.00 92.62 140 ALA A CA 1
ATOM 1117 C C . ALA A 1 140 ? 0.125 9.194 1.841 1.00 92.62 140 ALA A C 1
ATOM 1119 O O . ALA A 1 140 ? -0.939 9.802 1.965 1.00 92.62 140 ALA A O 1
ATOM 1120 N N . GLY A 1 141 ? 1.023 9.157 2.833 1.00 91.88 141 GLY A N 1
ATOM 1121 C CA . GLY A 1 141 ? 0.904 9.893 4.094 1.00 91.88 141 GLY A CA 1
ATOM 1122 C C . GLY A 1 141 ? 0.099 9.192 5.192 1.00 91.88 141 GLY A C 1
ATOM 1123 O O . GLY A 1 141 ? -0.239 9.827 6.190 1.00 91.88 141 GLY A O 1
ATOM 1124 N N . ALA A 1 142 ? -0.227 7.906 5.040 1.00 91.94 142 ALA A N 1
ATOM 1125 C CA . ALA A 1 142 ? -0.907 7.137 6.079 1.00 91.94 142 ALA A CA 1
ATOM 1126 C C . ALA A 1 142 ? 0.078 6.564 7.113 1.00 91.94 142 ALA A C 1
ATOM 1128 O O . ALA A 1 142 ? 1.168 6.099 6.779 1.00 91.94 142 ALA A O 1
ATOM 1129 N N . GLU A 1 143 ? -0.348 6.504 8.375 1.00 92.00 143 GLU A N 1
ATOM 1130 C CA . GLU A 1 143 ? 0.362 5.749 9.408 1.00 92.00 143 GLU A CA 1
ATOM 1131 C C . GLU A 1 143 ? 0.066 4.253 9.264 1.00 92.00 143 GLU A C 1
ATOM 1133 O O . GLU A 1 143 ? -1.092 3.827 9.284 1.00 92.00 143 GLU A O 1
ATOM 1138 N N . VAL A 1 144 ? 1.114 3.432 9.151 1.00 93.00 144 VAL A N 1
ATOM 1139 C CA . VAL A 1 144 ? 0.972 1.977 9.033 1.00 93.00 144 VAL A CA 1
ATOM 1140 C C . VAL A 1 144 ? 1.820 1.276 10.082 1.00 93.00 144 VAL A C 1
ATOM 1142 O O . VAL A 1 144 ? 3.036 1.437 10.140 1.00 93.00 144 VAL A O 1
ATOM 1145 N N . VAL A 1 145 ? 1.174 0.431 10.885 1.00 90.88 145 VAL A N 1
ATOM 1146 C CA . VAL A 1 145 ? 1.825 -0.369 11.929 1.00 90.88 145 VAL A CA 1
ATOM 1147 C C . VAL A 1 145 ? 1.627 -1.858 11.684 1.00 90.88 145 VAL A C 1
ATOM 1149 O O . VAL A 1 145 ? 0.545 -2.309 11.309 1.00 90.88 145 VAL A O 1
ATOM 1152 N N . HIS A 1 146 ? 2.668 -2.649 11.935 1.00 87.12 146 HIS A N 1
ATOM 1153 C CA . HIS A 1 146 ? 2.589 -4.106 11.836 1.00 87.12 146 HIS A CA 1
ATOM 1154 C C . HIS A 1 146 ? 2.188 -4.725 13.174 1.00 87.12 146 HIS A C 1
ATOM 1156 O O . HIS A 1 146 ? 2.851 -4.527 14.193 1.00 87.12 146 HIS A O 1
ATOM 1162 N N . LEU A 1 147 ? 1.115 -5.523 13.151 1.00 76.81 147 LEU A N 1
ATOM 1163 C CA . LEU A 1 147 ? 0.629 -6.289 14.300 1.00 76.81 147 LEU A CA 1
ATOM 1164 C C . LEU A 1 147 ? 1.491 -7.548 14.491 1.00 76.81 147 LEU A C 1
ATOM 1166 O O . LEU A 1 147 ? 1.234 -8.603 13.909 1.00 76.81 147 LEU A O 1
ATOM 1170 N N . GLN A 1 148 ? 2.558 -7.410 15.273 1.00 75.81 148 GLN A N 1
ATOM 1171 C CA . GLN A 1 148 ? 3.511 -8.460 15.648 1.00 75.81 148 GLN A CA 1
ATOM 1172 C C . GLN A 1 148 ? 3.785 -8.380 17.160 1.00 75.81 148 GLN A C 1
ATOM 1174 O O . GLN A 1 148 ? 3.412 -7.379 17.774 1.00 75.81 148 GLN A O 1
ATOM 1179 N N . PRO A 1 149 ? 4.446 -9.381 17.788 1.00 77.25 149 PRO A N 1
ATOM 1180 C CA . PRO A 1 149 ? 4.740 -9.341 19.227 1.00 77.25 149 PRO A CA 1
ATOM 1181 C C . PRO A 1 149 ? 5.436 -8.052 19.690 1.00 77.25 149 PRO A C 1
ATOM 1183 O O . PRO A 1 149 ? 5.292 -7.647 20.838 1.00 77.25 149 PRO A O 1
ATOM 1186 N N . ARG A 1 150 ? 6.167 -7.387 18.786 1.00 80.94 150 ARG A N 1
ATOM 1187 C CA . ARG A 1 150 ? 6.583 -5.992 18.936 1.00 80.94 150 ARG A CA 1
ATOM 1188 C C . ARG A 1 150 ? 5.941 -5.149 17.841 1.00 80.94 150 ARG A C 1
ATOM 1190 O O . ARG A 1 150 ? 6.037 -5.502 16.667 1.00 80.94 150 ARG A O 1
ATOM 1197 N N . ARG A 1 151 ? 5.324 -4.031 18.235 1.00 81.81 151 ARG A N 1
ATOM 1198 C CA . ARG A 1 151 ? 4.825 -3.007 17.308 1.00 81.81 151 ARG A CA 1
ATOM 1199 C C . ARG A 1 151 ? 5.998 -2.479 16.485 1.00 81.81 151 ARG A C 1
ATOM 1201 O O . ARG A 1 151 ? 7.005 -2.064 17.054 1.00 81.81 151 ARG A O 1
ATOM 1208 N N . LEU A 1 152 ? 5.839 -2.480 15.167 1.00 89.19 152 LEU A N 1
ATOM 1209 C CA . LEU A 1 152 ? 6.785 -1.895 14.223 1.00 89.19 152 LEU A CA 1
ATOM 1210 C C . LEU A 1 152 ? 6.037 -0.874 13.369 1.00 89.19 152 LEU A C 1
ATOM 1212 O O . LEU A 1 152 ? 5.031 -1.218 12.748 1.00 89.19 152 LEU A O 1
ATOM 1216 N N . ASP A 1 153 ? 6.529 0.359 13.348 1.00 94.38 153 ASP A N 1
ATOM 1217 C CA . ASP A 1 153 ? 6.065 1.390 12.422 1.00 94.38 153 ASP A CA 1
ATOM 1218 C C . ASP A 1 153 ? 6.701 1.138 11.053 1.00 94.38 153 ASP A C 1
ATOM 1220 O O . ASP A 1 153 ? 7.923 1.008 10.943 1.00 94.38 153 ASP A O 1
ATOM 1224 N N . HIS A 1 154 ? 5.882 1.024 10.011 1.00 95.56 154 HIS A N 1
ATOM 1225 C CA . HIS A 1 154 ? 6.367 0.714 8.676 1.00 95.56 154 HIS A CA 1
ATOM 1226 C C . HIS A 1 154 ? 7.231 1.828 8.073 1.00 95.56 154 HIS A C 1
ATOM 1228 O O . HIS A 1 154 ? 8.128 1.523 7.286 1.00 95.56 154 HIS A O 1
ATOM 1234 N N . ALA A 1 155 ? 7.048 3.087 8.484 1.00 96.44 155 ALA A N 1
ATOM 1235 C CA . ALA A 1 155 ? 7.889 4.192 8.027 1.00 96.44 155 ALA A CA 1
ATOM 1236 C C . ALA A 1 155 ? 9.381 3.953 8.332 1.00 96.44 155 ALA A C 1
ATOM 1238 O O . ALA A 1 155 ? 10.243 4.330 7.540 1.00 96.44 155 ALA A O 1
ATOM 1239 N N . THR A 1 156 ? 9.692 3.238 9.422 1.00 95.69 156 THR A N 1
ATOM 124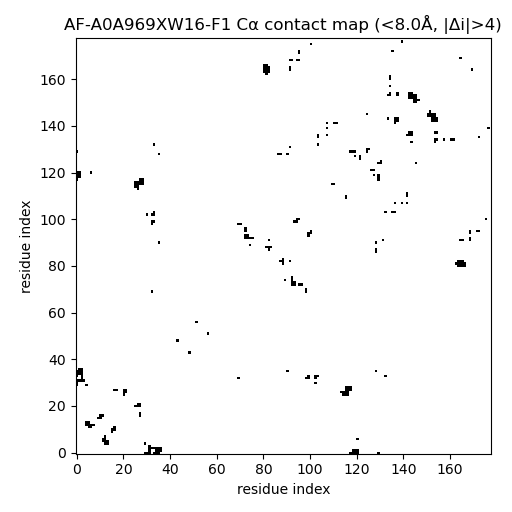0 C CA . THR A 1 156 ? 11.075 2.933 9.835 1.00 95.69 156 THR A CA 1
ATOM 1241 C C . THR A 1 156 ? 11.847 2.054 8.851 1.00 95.69 156 THR A C 1
ATOM 1243 O O . THR A 1 156 ? 13.073 2.069 8.867 1.00 95.69 156 THR A O 1
ATOM 1246 N N . VAL A 1 157 ? 11.155 1.307 7.984 1.00 94.44 157 VAL A N 1
ATOM 1247 C CA . VAL A 1 157 ? 11.778 0.421 6.985 1.00 94.44 157 VAL A CA 1
ATOM 1248 C C . VAL A 1 157 ? 11.637 0.953 5.55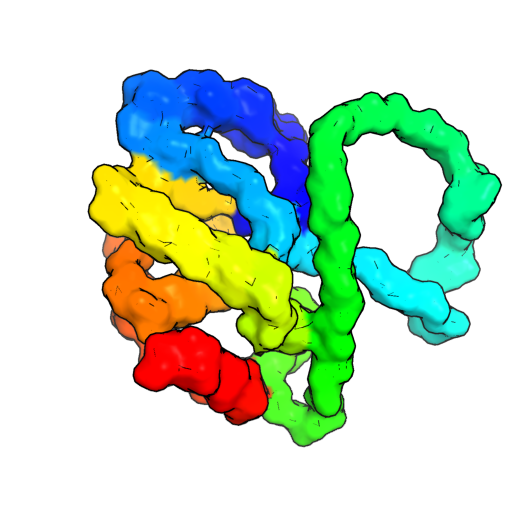9 1.00 94.44 157 VAL A C 1
ATOM 1250 O O . VAL A 1 157 ? 12.173 0.358 4.627 1.00 94.44 157 VAL A O 1
ATOM 1253 N N . LEU A 1 158 ? 10.916 2.062 5.358 1.00 95.62 158 LEU A N 1
ATOM 1254 C CA . LEU A 1 158 ? 10.548 2.535 4.024 1.00 95.62 158 LEU A CA 1
ATOM 1255 C C . LEU A 1 158 ? 11.773 2.961 3.200 1.00 95.62 158 LEU A C 1
ATOM 1257 O O . LEU A 1 158 ? 11.853 2.652 2.012 1.00 95.62 158 LEU A O 1
ATOM 1261 N N . ALA A 1 159 ? 12.755 3.609 3.834 1.00 94.50 159 ALA A N 1
ATOM 1262 C CA . ALA A 1 159 ? 13.970 4.086 3.170 1.00 94.50 159 ALA A CA 1
ATOM 1263 C C . ALA A 1 159 ? 14.788 2.954 2.520 1.00 94.50 159 ALA A C 1
ATOM 1265 O O . ALA A 1 159 ? 15.360 3.143 1.451 1.00 94.50 159 ALA A O 1
ATOM 1266 N N . GLU A 1 160 ? 14.800 1.762 3.122 1.00 94.50 160 GLU A N 1
ATOM 1267 C CA . GLU A 1 160 ? 15.487 0.581 2.578 1.00 94.50 160 GLU A CA 1
ATOM 1268 C C . GLU A 1 160 ? 14.660 -0.132 1.498 1.00 94.50 160 GLU A C 1
ATOM 1270 O O . GLU A 1 160 ? 15.188 -0.901 0.691 1.00 94.50 160 GLU A O 1
ATOM 1275 N N . ARG A 1 161 ? 13.343 0.100 1.484 1.00 94.50 161 ARG A N 1
ATOM 1276 C CA . ARG A 1 161 ? 12.399 -0.579 0.593 1.00 94.50 161 ARG A CA 1
ATOM 1277 C C . ARG A 1 161 ? 12.150 0.183 -0.701 1.00 94.50 161 ARG A C 1
ATOM 1279 O O . ARG A 1 161 ? 12.072 -0.458 -1.744 1.00 94.50 161 ARG A O 1
ATOM 1286 N N . LEU A 1 162 ? 12.064 1.515 -0.666 1.00 95.19 162 LEU A N 1
ATOM 1287 C CA . LEU A 1 162 ? 11.798 2.334 -1.859 1.00 95.19 162 LEU A CA 1
ATOM 1288 C C . LEU A 1 162 ? 12.797 2.111 -3.010 1.00 95.19 162 LEU A C 1
ATOM 1290 O O . LEU A 1 162 ? 12.333 1.963 -4.139 1.00 95.19 162 LEU A O 1
ATOM 1294 N N . PRO A 1 163 ? 14.121 1.984 -2.777 1.00 95.19 163 PRO A N 1
ATOM 1295 C CA . PRO A 1 163 ? 15.081 1.708 -3.851 1.00 95.19 163 PRO A CA 1
ATOM 1296 C C . PRO A 1 163 ? 14.890 0.350 -4.538 1.00 95.19 163 PRO A C 1
ATOM 1298 O O . PRO A 1 163 ? 15.513 0.084 -5.559 1.00 95.19 163 PRO A O 1
ATOM 1301 N N . ARG A 1 164 ? 14.062 -0.537 -3.970 1.00 93.69 164 ARG A N 1
ATOM 1302 C CA . ARG A 1 164 ? 13.753 -1.849 -4.548 1.00 93.69 164 ARG A CA 1
ATOM 1303 C C . ARG A 1 164 ? 12.611 -1.803 -5.555 1.00 93.69 164 ARG A C 1
ATOM 1305 O O . ARG A 1 164 ? 12.332 -2.829 -6.156 1.00 93.69 164 ARG A O 1
ATOM 1312 N N . TYR A 1 165 ? 11.922 -0.677 -5.711 1.00 94.31 165 TYR A N 1
ATOM 1313 C CA . TYR A 1 165 ? 10.896 -0.515 -6.736 1.00 94.31 165 TYR A CA 1
ATOM 1314 C C . TYR A 1 165 ? 11.515 -0.036 -8.040 1.00 94.31 165 TYR A C 1
ATOM 1316 O O . TYR A 1 165 ? 12.458 0.751 -8.035 1.00 94.31 165 TYR A O 1
ATOM 1324 N N . HIS A 1 166 ? 10.941 -0.480 -9.153 1.00 93.69 166 HIS A N 1
ATOM 1325 C CA . HIS A 1 166 ? 11.274 0.081 -10.454 1.00 93.69 166 HIS A CA 1
ATOM 1326 C C . HIS A 1 166 ? 10.975 1.602 -10.475 1.00 93.69 166 HIS A C 1
ATOM 1328 O O . HIS A 1 166 ? 9.924 2.010 -9.958 1.00 93.69 166 HIS A O 1
ATOM 1334 N N . PRO A 1 167 ? 11.833 2.455 -11.075 1.00 93.44 167 PRO A N 1
ATOM 1335 C CA . PRO A 1 167 ? 11.635 3.908 -11.112 1.00 93.44 167 PRO A CA 1
ATOM 1336 C C . PRO A 1 167 ? 10.267 4.343 -11.648 1.00 93.44 167 PRO A C 1
ATOM 1338 O O . PRO A 1 167 ? 9.630 5.209 -11.050 1.00 93.44 167 PRO A O 1
ATOM 1341 N N . ASP A 1 168 ? 9.767 3.698 -12.704 1.00 92.69 168 ASP A N 1
ATOM 1342 C CA . ASP A 1 168 ? 8.432 3.974 -13.262 1.00 92.69 168 ASP A CA 1
ATOM 1343 C C . ASP A 1 168 ? 7.284 3.702 -12.285 1.00 92.69 168 ASP A C 1
ATOM 1345 O O . ASP A 1 168 ? 6.263 4.386 -12.328 1.00 92.69 168 ASP A O 1
ATOM 1349 N N . VAL A 1 169 ? 7.439 2.739 -11.371 1.00 93.31 169 VAL A N 1
ATOM 1350 C CA . VAL A 1 169 ? 6.429 2.484 -10.335 1.00 93.31 169 VAL A CA 1
ATOM 1351 C C . VAL A 1 169 ? 6.393 3.657 -9.360 1.00 93.31 169 VAL A C 1
ATOM 1353 O O . VAL A 1 169 ? 5.323 4.180 -9.054 1.00 93.31 169 VAL A O 1
ATOM 1356 N N . ILE A 1 170 ? 7.566 4.134 -8.936 1.00 95.75 170 ILE A N 1
ATOM 1357 C CA . ILE A 1 170 ? 7.680 5.321 -8.081 1.00 95.75 170 ILE A CA 1
ATOM 1358 C C . ILE A 1 170 ? 7.168 6.575 -8.802 1.00 95.75 170 ILE A C 1
ATOM 1360 O O . ILE A 1 170 ? 6.492 7.402 -8.189 1.00 95.75 170 ILE A O 1
ATOM 1364 N N . ALA A 1 171 ? 7.457 6.726 -10.095 1.00 94.19 171 ALA A N 1
ATOM 1365 C CA . ALA A 1 171 ? 6.954 7.829 -10.906 1.00 94.19 171 ALA A CA 1
ATOM 1366 C C . ALA A 1 171 ? 5.422 7.798 -11.019 1.00 94.19 171 ALA A C 1
ATOM 1368 O O . ALA A 1 171 ? 4.787 8.837 -10.842 1.00 94.19 171 ALA A O 1
ATOM 1369 N N . ALA A 1 172 ? 4.827 6.620 -11.230 1.00 93.50 172 ALA A N 1
ATOM 1370 C CA . ALA A 1 172 ? 3.378 6.447 -11.267 1.00 93.50 172 ALA A CA 1
ATOM 1371 C C . ALA A 1 172 ? 2.721 6.831 -9.932 1.00 93.50 172 ALA A C 1
ATOM 1373 O O . ALA A 1 172 ? 1.707 7.524 -9.928 1.00 93.50 172 ALA A O 1
ATOM 1374 N N . TRP A 1 173 ? 3.318 6.447 -8.798 1.00 95.38 173 TRP A N 1
ATOM 1375 C CA . TRP A 1 173 ? 2.806 6.842 -7.480 1.00 95.38 173 TRP A CA 1
ATOM 1376 C C . TRP A 1 173 ? 2.880 8.348 -7.265 1.00 95.38 173 TRP A C 1
ATOM 1378 O O . TRP A 1 173 ? 1.900 8.946 -6.835 1.00 95.38 173 TRP A O 1
ATOM 1388 N N . ARG A 1 174 ? 4.019 8.972 -7.588 1.00 95.06 174 ARG A N 1
ATOM 1389 C CA . ARG A 1 174 ? 4.179 10.431 -7.483 1.00 95.06 174 ARG A CA 1
ATOM 1390 C C . ARG A 1 174 ? 3.153 11.160 -8.340 1.00 95.06 174 ARG A C 1
ATOM 1392 O O . ARG A 1 174 ? 2.503 12.070 -7.853 1.00 95.06 174 ARG A O 1
ATOM 1399 N N . HIS A 1 175 ? 2.980 10.721 -9.585 1.00 95.38 175 HIS A N 1
ATOM 1400 C CA . HIS A 1 175 ? 1.998 11.301 -10.493 1.00 95.38 175 HIS A CA 1
ATOM 1401 C C . HIS A 1 175 ? 0.566 11.198 -9.950 1.00 95.38 175 HIS A C 1
ATOM 1403 O O . HIS A 1 175 ? -0.194 12.154 -10.056 1.00 95.38 175 HIS A O 1
ATOM 1409 N N . HIS A 1 176 ? 0.210 10.054 -9.360 1.00 95.12 176 HIS A N 1
ATOM 1410 C CA . HIS A 1 176 ? -1.115 9.828 -8.783 1.00 95.12 176 HIS A CA 1
ATOM 1411 C C . HIS A 1 176 ? -1.372 10.662 -7.519 1.00 95.12 176 HIS A C 1
ATOM 1413 O O . HIS A 1 176 ? -2.478 11.159 -7.326 1.00 95.12 176 HIS A O 1
ATOM 1419 N N . LEU A 1 177 ? -0.361 10.824 -6.661 1.00 93.00 177 LEU A N 1
ATOM 1420 C CA . LEU A 1 177 ? -0.499 11.508 -5.370 1.00 93.00 177 LEU A CA 1
ATOM 1421 C C . LEU A 1 177 ? -0.450 13.044 -5.457 1.00 93.00 177 LEU A C 1
ATOM 1423 O O . LEU A 1 177 ? -0.907 13.695 -4.516 1.00 93.00 177 LEU A O 1
ATOM 1427 N N . GLY A 1 178 ? 0.037 13.607 -6.571 1.00 85.00 178 GLY A N 1
ATOM 1428 C CA . GLY A 1 178 ? 0.125 15.056 -6.805 1.00 85.00 178 GLY A CA 1
ATOM 1429 C C . GLY A 1 178 ? 1.486 15.636 -6.460 1.00 85.00 178 GLY A C 1
ATOM 1430 O O . GLY A 1 178 ? 1.689 16.003 -5.282 1.00 85.00 178 GLY A O 1
#

Foldseek 3Di:
DALQQDDPDPCRRPVNCCPVCVVVVAHDDDQSLLHQDDDDDDDPPDPPVPDDDPVPDDDDDDDDDDDPPQPDLPQDDPPVAAADPPSVSRNLSSLLGPSNLVSLVVVLVVCVVDNYDDDDPDPDCVVHSVLVSLLLSVVLVHWDWDPDPDIDTSVVCNVVRVRRGGVVSVVSSVVSSD

pLDDT: mean 74.37, std 19.74, range [26.06, 96.44]

Radius of gyration: 17.41 Å; Cα contacts (8 Å, |Δi|>4): 169; chains: 1; bounding box: 40×45×44 Å

Sequence (178 aa):
MRSHPTSRWEQFRRDHLELWLPEAGVEYVWAPALGGRRRLPWTPASPRAGDPRPSERPAEPQALGPGVTSPEARPGPDDGEGWREEGFAGYQWHMTGEGFLRAADELAQLGRRRPIAIMCAEGVWWRCHRSMIADYLVVAGAEVVHLQPRRLDHATVLAERLPRYHPDVIAAWRHHLG

Mean predicted aligned error: 11.07 Å

Secondary structure (DSSP, 8-state):
--SS---SSGGGSHHHHHHHHHHTT-EE---GGG-----PPP-TT-TTTTSPPGGGSPPPPP----------------SS-S--SHHHHHHHHHTTSHHHHHHHHHHHHHHHHS-EE---SSSSGGGSTHHHHHHHHHHTT---EE-SSS-EETHHHHHHHGGGS-HHHHHHHHHHH-

Solvent-accessible surface area (backbone atoms only — not comparable to full-atom values): 11257 Å² total; per-residue (Å²): 59,46,58,62,58,72,51,98,48,65,85,63,17,47,78,46,36,66,57,52,30,54,79,74,72,29,54,70,70,88,55,52,60,67,26,80,80,71,83,72,78,92,51,95,85,44,98,62,80,83,64,78,54,87,90,71,56,84,86,75,89,86,79,90,75,90,79,78,75,68,76,80,53,59,80,63,84,90,81,83,65,34,44,77,54,74,82,46,38,60,44,53,36,37,63,58,28,68,58,23,47,54,50,50,50,54,50,50,57,48,47,75,77,41,70,63,62,85,54,60,89,56,92,54,56,90,84,36,69,56,40,56,54,46,51,51,39,44,74,74,70,43,91,50,71,46,94,52,103,61,82,40,58,50,72,82,53,38,80,78,47,59,78,40,47,33,68,68,43,56,48,43,50,50,66,73,74,106

=== Feature glossary ===
A reading guide for the features in this record.

Start from the sequence.

  · Sequence gives the chain of amino acids in standard one-letter code (A=alanine, C=cysteine, …, Y=tyrosine), read N→C. It is the only feature that is directly encoded by the gene; all structural features are derived from the folded form of this sequence.

Fold it, and you get atomic coordinates and the backbone conformation that goes with them.

  · The mmCIF table is the protein's shape written out atom by atom. For each backbone N, Cα, C, and carbonyl O, it records an (x, y, z) coordinate triple in Å plus the residue type, chain letter, and residue number.

  · Backbone dihedral angles. Every residue except chain termini has a φ (preceding-C → N → Cα → C) and a ψ (N → Cα → C → next-N). They are reported in degrees following the IUPAC sign convention. Secondary structure is essentially a statement about which (φ, ψ) basin each residue occupies.

  · DSSP 8-state secondary structure assigns each residue one of H (α-helix), G (3₁₀-helix), I (π-helix), E (extended β-strand), B (isolated β-bridge), T (hydrogen-bonded turn), S (bend), or '-' (coil). The assignment is computed from backbone hydrogen-bond geometry via the Kabsch–Sander algorithm.

  · P-SEA three-state annotation labels each residue as helix, strand, or coil based purely on the geometry of the Cα trace. It serves as a fallback when the full backbone (and thus DSSP) is unavailable.

Summarize the fold with a handful of shape descriptors and a per-residue structural alphabet.

  · Radius of gyration (Rg) is the root-mean-square distance of Cα atoms from their centroid — a single number for overall size and compactness. A globular domain of N residues has Rg ≈ 2.2·N^0.38 Å; an extended or disordered chain has a much larger Rg. The Cα contact count is the number of residue pairs whose Cα atoms are within 8 Å and are more than four positions apart in sequence — a standard proxy for tertiary packing density. The bounding box is the smallest axis-aligned box enclosing all Cα atoms.

  · Foldseek's 3Di representation compresses backbone geometry into a per-residue letter drawn from a learned twenty-state alphabet. It captures the tertiary interaction pattern around each residue — which residues are packed against it in space, regardless of where they are in sequence.

  · Accessible surface area quantifies burial. A residue with SASA near zero is packed into the hydrophobic core; one with SASA >100 Å² sits on the surface. Computed here via the Shrake–Rupley numerical algorithm with a 1.4 Å probe.

Ask how reliable the model is.

  · For AlphaFold models, the B-factor field carries pLDDT — the model's own estimate of local accuracy on a 0–100 scale. Regions with pLDDT<50 should be treated as essentially unmodeled; they often correspond to intrinsically disordered segments.

  · For experimental (PDB) structures, the B-factor (temperature factor) quantifies the positional spread of each atom in the crystal — a combination of thermal vibration and static disorder — in units of Å². High B-factors mark flexible loops or poorly resolved regions; low B-factors mark the rigid, well-ordered core.

  · PAE(i, j) answers: if I align the predicted and true structures on residue i, how far off (in Å) do I expect residue j to be? A block-diagonal PAE matrix with low values on the blocks and high values off-diagonal is the signature of a multi-domain protein with confidently predicted domains but uncertain inter-domain orientation.

Place it in context: what it resembles, what it is annotated as, and how it looks.

  · Structural nearest neighbors (via Foldseek easy-search vs the PDB). Reported per hit: target PDB id, E-value, and alignment TM-score. A TM-score above ~0.5 is the conventional threshold for 'same fold'.

  · Functional annotations link the protein to curated databases. InterPro entries identify conserved domains and families by matching the sequence against member-database signatures (Pfam, PROSITE, CDD, …). Gene Ontology (GO) terms describe molecular function, biological process, and cellular component in a controlled vocabulary. CATH places the structure in a hierarchical fold classification (Class/Architecture/Topology/Homologous-superfamily). The organism is the source species.

  · Plot images: a contact map (which residues are close in 3D, as an N×N binary image), a Ramachandran scatter (backbone torsion angles, revealing secondary-structure composition at a glance), and — for AlphaFold structures — a PAE heatmap (pairwise prediction confidence).

  · Structure images are PyMOL renders from six orthogonal camera directions. Cartoon representation draws helices as coils and strands as arrows; sticks shows the backbone as bonds; surface shows the solvent-excluded envelope. Rainbow coloring maps sequence position to hue (blue→red, N→C); chain coloring assigns a distinct color per polypeptide.